Protein AF-0000000075442481 (afdb_homodimer)

Structure (mmCIF, N/CA/C/O backbone):
data_AF-0000000075442481-model_v1
#
loop_
_entity.id
_entity.type
_entity.pdbx_description
1 polymer 'Cupin type-2 domain-containing protein'
#
loop_
_atom_site.group_PDB
_atom_site.id
_atom_site.type_symbol
_atom_site.label_atom_id
_atom_site.label_alt_id
_atom_site.label_comp_id
_atom_site.label_asym_id
_atom_site.label_entity_id
_atom_site.label_seq_id
_atom_site.pdbx_PDB_ins_code
_atom_site.Cartn_x
_atom_site.Cartn_y
_atom_site.Cartn_z
_atom_site.occupancy
_atom_site.B_iso_or_equiv
_atom_site.auth_seq_id
_atom_site.auth_comp_id
_atom_site.auth_asym_id
_atom_site.auth_atom_id
_atom_site.pdbx_PDB_model_num
ATOM 1 N N . MET A 1 1 ? -18.875 5.613 -4.293 1 73.62 1 MET A N 1
ATOM 2 C CA . MET A 1 1 ? -17.688 6.066 -3.553 1 73.62 1 MET A CA 1
ATOM 3 C C . MET A 1 1 ? -16.438 5.355 -4.043 1 73.62 1 MET A C 1
ATOM 5 O O . MET A 1 1 ? -16.516 4.418 -4.84 1 73.62 1 MET A O 1
ATOM 9 N N . GLY A 1 2 ? -15.242 5.828 -3.852 1 83.06 2 GLY A N 1
ATOM 10 C CA . GLY A 1 2 ? -13.945 5.383 -4.332 1 83.06 2 GLY A CA 1
ATOM 11 C C . GLY A 1 2 ? -13.703 3.902 -4.117 1 83.06 2 GLY A C 1
ATOM 12 O O . GLY A 1 2 ? -12.867 3.299 -4.797 1 83.06 2 GLY A O 1
ATOM 13 N N . LEU A 1 3 ? -14.633 3.205 -3.404 1 85.5 3 LEU A N 1
ATOM 14 C CA . LEU A 1 3 ? -14.492 1.78 -3.123 1 85.5 3 LEU A CA 1
ATOM 15 C C . LEU A 1 3 ? -15.008 0.943 -4.289 1 85.5 3 LEU A C 1
ATOM 17 O O . LEU A 1 3 ? -14.594 -0.205 -4.465 1 85.5 3 LEU A O 1
ATOM 21 N N . ASN A 1 4 ? -15.891 1.508 -5.012 1 93.19 4 ASN A N 1
ATOM 22 C CA . ASN A 1 4 ? -16.609 0.728 -6.012 1 93.19 4 ASN A CA 1
ATOM 23 C C . ASN A 1 4 ? -15.914 0.778 -7.367 1 93.19 4 ASN A C 1
ATOM 25 O O . ASN A 1 4 ? -15.562 1.856 -7.852 1 93.19 4 ASN A O 1
ATOM 29 N N . ALA A 1 5 ? -15.82 -0.451 -7.898 1 94 5 ALA A N 1
ATOM 30 C CA . ALA A 1 5 ? -15.305 -0.504 -9.258 1 94 5 ALA A CA 1
ATOM 31 C C . ALA A 1 5 ? -16.156 0.343 -10.203 1 94 5 ALA A C 1
ATOM 33 O O . ALA A 1 5 ? -17.375 0.355 -10.102 1 94 5 ALA A O 1
ATOM 34 N N . GLY A 1 6 ? -15.43 0.979 -11.156 1 92 6 GLY A N 1
ATOM 35 C CA . GLY A 1 6 ? -16.125 1.801 -12.141 1 92 6 GLY A CA 1
ATOM 36 C C . GLY A 1 6 ? -16.297 3.24 -11.688 1 92 6 GLY A C 1
ATOM 37 O O . GLY A 1 6 ? -16.594 4.117 -12.508 1 92 6 GLY A O 1
ATOM 38 N N . SER A 1 7 ? -16.25 3.531 -10.43 1 94.38 7 SER A N 1
ATOM 39 C CA . SER A 1 7 ? -16.375 4.898 -9.93 1 94.38 7 SER A CA 1
ATOM 40 C C . SER A 1 7 ? -15.016 5.574 -9.828 1 94.38 7 SER A C 1
ATOM 42 O O . SER A 1 7 ? -13.992 4.906 -9.648 1 94.38 7 SER A O 1
ATOM 44 N N . PRO A 1 8 ? -15.008 6.867 -10.07 1 95.88 8 PRO A N 1
ATOM 45 C CA . PRO A 1 8 ? -13.758 7.578 -9.773 1 95.88 8 PRO A CA 1
ATOM 46 C C . PRO A 1 8 ? -13.352 7.465 -8.305 1 95.88 8 PRO A C 1
ATOM 48 O O . PRO A 1 8 ? -14.156 7.035 -7.469 1 95.88 8 PRO A O 1
ATOM 51 N N . LEU A 1 9 ? -12.125 7.719 -8.016 1 96.5 9 LEU A N 1
ATOM 52 C CA . LEU A 1 9 ? -11.703 7.777 -6.621 1 96.5 9 LEU A CA 1
ATOM 53 C C . LEU A 1 9 ? -10.922 9.062 -6.344 1 96.5 9 LEU A C 1
ATOM 55 O O . LEU A 1 9 ? -10.477 9.734 -7.273 1 96.5 9 LEU A O 1
ATOM 59 N N . ARG A 1 10 ? -10.875 9.367 -5.086 1 98.38 10 ARG A N 1
ATOM 60 C CA . ARG A 1 10 ? -10.242 10.602 -4.645 1 98.38 10 ARG A CA 1
ATOM 61 C C . ARG A 1 10 ? -8.836 10.344 -4.121 1 98.38 10 ARG A C 1
ATOM 63 O O . ARG A 1 10 ? -8.617 9.422 -3.33 1 98.38 10 ARG A O 1
ATOM 70 N N . ARG A 1 11 ? -7.871 11.117 -4.629 1 98.56 11 ARG A N 1
ATOM 71 C CA . ARG A 1 11 ? -6.496 11.148 -4.137 1 98.56 11 ARG A CA 1
ATOM 72 C C . ARG A 1 11 ? -6.191 12.461 -3.432 1 98.56 11 ARG A C 1
ATOM 74 O O . ARG A 1 11 ? -6.484 13.539 -3.957 1 98.56 11 ARG A O 1
ATOM 81 N N . VAL A 1 12 ? -5.648 12.352 -2.244 1 98.75 12 VAL A N 1
ATOM 82 C CA . VAL A 1 12 ? -5.168 13.516 -1.504 1 98.75 12 VAL A CA 1
ATOM 83 C C . VAL A 1 12 ? -3.662 13.391 -1.272 1 98.75 12 VAL A C 1
ATOM 85 O O . VAL A 1 12 ? -3.193 12.398 -0.71 1 98.75 12 VAL A O 1
ATOM 88 N N . VAL A 1 13 ? -2.926 14.406 -1.716 1 98.75 13 VAL A N 1
ATOM 89 C CA . VAL A 1 13 ? -1.473 14.375 -1.592 1 98.75 13 VAL A CA 1
ATOM 90 C C . VAL A 1 13 ? -1.006 15.531 -0.708 1 98.75 13 VAL A C 1
ATOM 92 O O . VAL A 1 13 ? -1.441 16.672 -0.885 1 98.75 13 VAL A O 1
ATOM 95 N N . THR A 1 14 ? -0.158 15.219 0.242 1 98.69 14 THR A N 1
ATOM 96 C CA . THR A 1 14 ? 0.455 16.25 1.061 1 98.69 14 THR A CA 1
ATOM 97 C C . THR A 1 14 ? 1.901 16.5 0.637 1 98.69 14 THR A C 1
ATOM 99 O O . THR A 1 14 ? 2.514 15.641 -0.011 1 98.69 14 THR A O 1
ATOM 102 N N . HIS A 1 15 ? 2.344 17.641 0.942 1 97.88 15 HIS A N 1
ATOM 103 C CA . HIS A 1 15 ? 3.719 18 0.624 1 97.88 15 HIS A CA 1
ATOM 104 C C . HIS A 1 15 ? 4.227 19.109 1.544 1 97.88 15 HIS A C 1
ATOM 106 O O . HIS A 1 15 ? 3.588 19.422 2.551 1 97.88 15 HIS A O 1
ATOM 112 N N . HIS A 1 16 ? 5.438 19.547 1.249 1 96.69 16 HIS A N 1
ATOM 113 C CA . HIS A 1 16 ? 6.027 20.625 2.023 1 96.69 16 HIS A CA 1
ATOM 114 C C . HIS A 1 16 ? 6.016 21.938 1.237 1 96.69 16 HIS A C 1
ATOM 116 O O . HIS A 1 16 ? 6.562 22 0.134 1 96.69 16 HIS A O 1
ATOM 122 N N . LYS A 1 17 ? 5.312 22.844 1.769 1 92.88 17 LYS A N 1
ATOM 123 C CA . LYS A 1 17 ? 5.363 24.219 1.299 1 92.88 17 LYS A CA 1
ATOM 124 C C . LYS A 1 17 ? 6.18 25.094 2.246 1 92.88 17 LYS A C 1
ATOM 126 O O . LYS A 1 17 ? 5.652 25.594 3.24 1 92.88 17 LYS A O 1
ATOM 131 N N . GLY A 1 18 ? 7.477 25.328 1.838 1 87.94 18 GLY A N 1
ATOM 132 C CA . GLY A 1 18 ? 8.391 25.891 2.824 1 87.94 18 GLY A CA 1
ATOM 133 C C . GLY A 1 18 ? 8.57 25 4.039 1 87.94 18 GLY A C 1
ATOM 134 O O . GLY A 1 18 ? 8.883 23.812 3.904 1 87.94 18 GLY A O 1
ATOM 135 N N . GLN A 1 19 ? 8.281 25.594 5.219 1 85.56 19 GLN A N 1
ATOM 136 C CA . GLN A 1 19 ? 8.484 24.812 6.438 1 85.56 19 GLN A CA 1
ATOM 137 C C . GLN A 1 19 ? 7.191 24.125 6.871 1 85.56 19 GLN A C 1
ATOM 139 O O . GLN A 1 19 ? 7.176 23.375 7.852 1 85.56 19 GLN A O 1
ATOM 144 N N . ASN A 1 20 ? 6.188 24.344 6.02 1 90.38 20 ASN A N 1
ATOM 145 C CA . ASN A 1 20 ? 4.898 23.844 6.477 1 90.38 20 ASN A CA 1
ATOM 146 C C . ASN A 1 20 ? 4.434 22.641 5.641 1 90.38 20 ASN A C 1
ATOM 148 O O . ASN A 1 20 ? 4.695 22.594 4.438 1 90.38 20 ASN A O 1
ATOM 152 N N . SER A 1 21 ? 3.768 21.719 6.316 1 94.94 21 SER A N 1
ATOM 153 C CA . SER A 1 21 ? 3.027 20.672 5.621 1 94.94 21 SER A CA 1
ATOM 154 C C . SER A 1 21 ? 1.712 21.203 5.062 1 94.94 21 SER A C 1
ATOM 156 O O . SER A 1 21 ? 0.973 21.906 5.758 1 94.94 21 SER A O 1
ATOM 158 N N . ALA A 1 22 ? 1.476 20.859 3.807 1 96.69 22 ALA A N 1
ATOM 159 C CA . ALA A 1 22 ? 0.295 21.375 3.113 1 96.69 22 ALA A CA 1
ATOM 160 C C . ALA A 1 22 ? -0.227 20.359 2.1 1 96.69 22 ALA A C 1
ATOM 162 O O . ALA A 1 22 ? 0.395 19.312 1.879 1 96.69 22 ALA A O 1
ATOM 163 N N . ILE A 1 23 ? -1.436 20.719 1.542 1 97.88 23 ILE A N 1
ATOM 164 C CA . ILE A 1 23 ? -2.006 19.906 0.483 1 97.88 23 ILE A CA 1
ATOM 165 C C . ILE A 1 23 ? -1.342 20.234 -0.849 1 97.88 23 ILE A C 1
ATOM 167 O O . ILE A 1 23 ? -1.266 21.406 -1.233 1 97.88 23 ILE A O 1
ATOM 171 N N . LEU A 1 24 ? -0.792 19.234 -1.478 1 96.5 24 LEU A N 1
ATOM 172 C CA . LEU A 1 24 ? -0.302 19.406 -2.842 1 96.5 24 LEU A CA 1
ATOM 173 C C . LEU A 1 24 ? -1.445 19.297 -3.846 1 96.5 24 LEU A C 1
ATOM 175 O O . LEU A 1 24 ? -1.541 20.109 -4.77 1 96.5 24 LEU A O 1
ATOM 179 N N . SER A 1 25 ? -2.25 18.328 -3.691 1 97.69 25 SER A N 1
ATOM 180 C CA . SER A 1 25 ? -3.383 18.109 -4.586 1 97.69 25 SER A CA 1
ATOM 181 C C . SER A 1 25 ? -4.496 17.328 -3.889 1 97.69 25 SER A C 1
ATOM 183 O O . SER A 1 25 ? -4.238 16.578 -2.947 1 97.69 25 SER A O 1
ATOM 185 N N . ASP A 1 26 ? -5.668 17.594 -4.176 1 98.19 26 ASP A N 1
ATOM 186 C CA . ASP A 1 26 ? -6.926 16.938 -3.809 1 98.19 26 ASP A CA 1
ATOM 187 C C . ASP A 1 26 ? -7.848 16.812 -5.016 1 98.19 26 ASP A C 1
ATOM 189 O O . ASP A 1 26 ? -8.539 17.766 -5.387 1 98.19 26 ASP A O 1
ATOM 193 N N . GLU A 1 27 ? -7.848 15.57 -5.605 1 97.5 27 GLU A N 1
ATOM 194 C CA . GLU A 1 27 ? -8.523 15.484 -6.895 1 97.5 27 GLU A CA 1
ATOM 195 C C . GLU A 1 27 ? -9.164 14.109 -7.09 1 97.5 27 GLU A C 1
ATOM 197 O O . GLU A 1 27 ? -8.781 13.148 -6.426 1 97.5 27 GLU A O 1
ATOM 202 N N . GLU A 1 28 ? -10.086 14.164 -8 1 97.25 28 GLU A N 1
ATOM 203 C CA . GLU A 1 28 ? -10.719 12.922 -8.43 1 97.25 28 GLU A CA 1
ATOM 204 C C . GLU A 1 28 ? -9.984 12.305 -9.617 1 97.25 28 GLU A C 1
ATOM 206 O O . GLU A 1 28 ? -9.641 13.016 -10.57 1 97.25 28 GLU A O 1
ATOM 211 N N . LEU A 1 29 ? -9.711 11.016 -9.492 1 96.12 29 LEU A N 1
ATOM 212 C CA . LEU A 1 29 ? -9.078 10.281 -10.586 1 96.12 29 LEU A CA 1
ATOM 213 C C . LEU A 1 29 ? -10.047 9.273 -11.188 1 96.12 29 LEU A C 1
ATOM 215 O O . LEU A 1 29 ? -10.82 8.633 -10.469 1 96.12 29 LEU A O 1
ATOM 219 N N . LYS A 1 30 ? -9.961 9.18 -12.5 1 93.62 30 LYS A N 1
ATOM 220 C CA . LYS A 1 30 ? -10.742 8.18 -13.227 1 93.62 30 LYS A CA 1
ATOM 221 C C . LYS A 1 30 ? -9.844 7.066 -13.758 1 93.62 30 LYS A C 1
ATOM 223 O O . LYS A 1 30 ? -8.727 7.324 -14.203 1 93.62 30 LYS A O 1
ATOM 228 N N . LEU A 1 31 ? -10.414 5.898 -13.625 1 92.25 31 LEU A N 1
ATOM 229 C CA . LEU A 1 31 ? -9.672 4.785 -14.219 1 92.25 31 LEU A CA 1
ATOM 230 C C . LEU A 1 31 ? -9.836 4.773 -15.734 1 92.25 31 LEU A C 1
ATOM 232 O O . LEU A 1 31 ? -10.906 5.09 -16.25 1 92.25 31 LEU A O 1
ATOM 236 N N . THR A 1 32 ? -8.742 4.422 -16.328 1 87.44 32 THR A N 1
ATOM 237 C CA . THR A 1 32 ? -8.766 4.328 -17.781 1 87.44 32 THR A CA 1
ATOM 238 C C . THR A 1 32 ? -8.484 2.898 -18.234 1 87.44 32 THR A C 1
ATOM 240 O O . THR A 1 32 ? -7.824 2.137 -17.531 1 87.44 32 THR A O 1
ATOM 243 N N . SER A 1 33 ? -9.031 2.639 -19.344 1 79.88 33 SER A N 1
ATOM 244 C CA . SER A 1 33 ? -8.883 1.292 -19.891 1 79.88 33 SER A CA 1
ATOM 245 C C . SER A 1 33 ? -7.449 1.03 -20.328 1 79.88 33 SER A C 1
ATOM 247 O O . SER A 1 33 ? -6.797 1.911 -20.891 1 79.88 33 SER A O 1
ATOM 249 N N . GLY A 1 34 ? -6.914 -0.11 -19.781 1 65.94 34 GLY A N 1
ATOM 250 C CA . GLY A 1 34 ? -5.621 -0.574 -20.25 1 65.94 34 GLY A CA 1
ATOM 251 C C . GLY A 1 34 ? -5.316 -2.006 -19.859 1 65.94 34 GLY A C 1
ATOM 252 O O . GLY A 1 34 ? -5.531 -2.396 -18.703 1 65.94 34 GLY A O 1
ATOM 253 N N . PHE A 1 35 ? -4.812 -2.75 -20.781 1 64.12 35 PHE A N 1
ATOM 254 C CA . PHE A 1 35 ? -4.328 -4.113 -20.625 1 64.12 35 PHE A CA 1
ATOM 255 C C . PHE A 1 35 ? -5.426 -5.016 -20.062 1 64.12 35 PHE A C 1
ATOM 257 O O . PHE A 1 35 ? -5.219 -5.715 -19.078 1 64.12 35 PHE A O 1
ATOM 264 N N . GLY A 1 36 ? -6.648 -4.914 -20.562 1 69.56 36 GLY A N 1
ATOM 265 C CA . GLY A 1 36 ? -7.742 -5.793 -20.188 1 69.56 36 GLY A CA 1
ATOM 266 C C . GLY A 1 36 ? -8.391 -5.41 -18.859 1 69.56 36 GLY A C 1
ATOM 267 O O . GLY A 1 36 ? -9.273 -6.113 -18.375 1 69.56 36 GLY A O 1
ATOM 268 N N . SER A 1 37 ? -7.922 -4.41 -18.328 1 81.38 37 SER A N 1
ATOM 269 C CA . SER A 1 37 ? -8.477 -3.869 -17.094 1 81.38 37 SER A CA 1
ATOM 270 C C . SER A 1 37 ? -8.445 -2.344 -17.094 1 81.38 37 SER A C 1
ATOM 272 O O . SER A 1 37 ? -7.852 -1.73 -17.984 1 81.38 37 SER A O 1
ATOM 274 N N . ASN A 1 38 ? -9.258 -1.809 -16.312 1 91.94 38 ASN A N 1
ATOM 275 C CA . ASN A 1 38 ? -9.148 -0.377 -16.062 1 91.94 38 ASN A CA 1
ATOM 276 C C . ASN A 1 38 ? -8.227 -0.087 -14.875 1 91.94 38 ASN A C 1
ATOM 278 O O . ASN A 1 38 ? -8.242 -0.811 -13.875 1 91.94 38 ASN A O 1
ATOM 282 N N . ALA A 1 39 ? -7.414 0.878 -15.102 1 93.56 39 ALA A N 1
ATOM 283 C CA . ALA A 1 39 ? -6.492 1.169 -14.008 1 93.56 39 ALA A CA 1
ATOM 284 C C . ALA A 1 39 ? -6.168 2.658 -13.945 1 93.56 39 ALA A C 1
ATOM 286 O O . ALA A 1 39 ? -6.43 3.398 -14.898 1 93.56 39 ALA A O 1
ATOM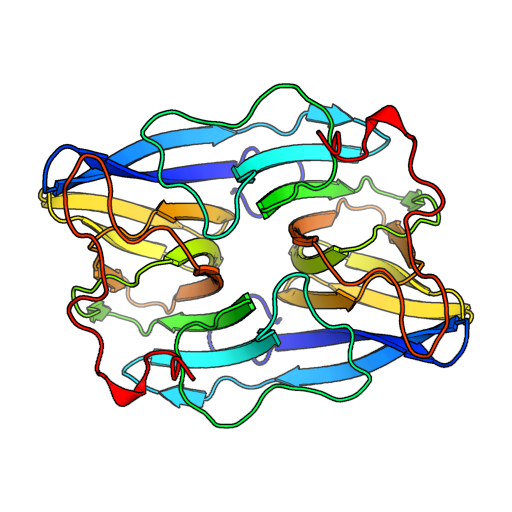 287 N N . VAL A 1 40 ? -5.715 3.076 -12.867 1 94.25 40 VAL A N 1
ATOM 288 C CA . VAL A 1 40 ? -5.176 4.422 -12.695 1 94.25 40 VAL A CA 1
ATOM 289 C C . VAL A 1 40 ? -4.008 4.383 -11.711 1 94.25 40 VAL A C 1
ATOM 291 O O . VAL A 1 40 ? -4.062 3.676 -10.695 1 94.25 40 VAL A O 1
ATOM 294 N N . THR A 1 41 ? -2.951 5.105 -12.062 1 95.44 41 THR A N 1
ATOM 295 C CA . THR A 1 41 ? -1.828 5.266 -11.148 1 95.44 41 THR A CA 1
ATOM 296 C C . THR A 1 41 ? -2.107 6.371 -10.133 1 95.44 41 THR A C 1
ATOM 298 O O . THR A 1 41 ? -2.424 7.5 -10.516 1 95.44 41 THR A O 1
ATOM 301 N N . ILE A 1 42 ? -2 6.066 -8.891 1 97.19 42 ILE A N 1
ATOM 302 C CA . ILE A 1 42 ? -2.264 7.016 -7.812 1 97.19 42 ILE A CA 1
ATOM 303 C C . ILE A 1 42 ? -1.007 7.832 -7.527 1 97.19 42 ILE A C 1
ATOM 305 O O . ILE A 1 42 ? -1.082 9.039 -7.301 1 97.19 42 ILE A O 1
ATOM 309 N N . TRP A 1 43 ? 0.131 7.152 -7.477 1 98.12 43 TRP A N 1
ATOM 310 C CA . TRP A 1 43 ? 1.408 7.801 -7.203 1 98.12 43 TRP A CA 1
ATOM 311 C C . TRP A 1 43 ? 2.57 6.949 -7.707 1 98.12 43 TRP A C 1
ATOM 313 O O . TRP A 1 43 ? 2.465 5.723 -7.777 1 98.12 43 TRP A O 1
ATOM 323 N N . ARG A 1 44 ? 3.586 7.602 -8.039 1 96.88 44 ARG A N 1
ATOM 324 C CA . ARG A 1 44 ? 4.812 6.969 -8.516 1 96.88 44 ARG A CA 1
ATOM 325 C C . ARG A 1 44 ? 6.039 7.59 -7.855 1 96.88 44 ARG A C 1
ATOM 327 O O . ARG A 1 44 ? 6.168 8.812 -7.801 1 96.88 44 ARG A O 1
ATOM 334 N N . ASN A 1 45 ? 6.855 6.781 -7.273 1 96.81 45 ASN A N 1
ATOM 335 C CA . ASN A 1 45 ? 8.164 7.164 -6.75 1 96.81 45 ASN A CA 1
ATOM 336 C C . ASN A 1 45 ? 9.281 6.352 -7.391 1 96.81 45 ASN A C 1
ATOM 338 O O . ASN A 1 45 ? 9.234 5.121 -7.406 1 96.81 45 ASN A O 1
ATOM 342 N N . ASP A 1 46 ? 10.359 7.027 -7.852 1 95.31 46 ASP A N 1
ATOM 343 C CA . ASP A 1 46 ? 11.398 6.324 -8.594 1 95.31 46 ASP A CA 1
ATOM 344 C C . ASP A 1 46 ? 12.672 6.184 -7.766 1 95.31 46 ASP A C 1
ATOM 346 O O . ASP A 1 46 ? 13.688 5.691 -8.258 1 95.31 46 ASP A O 1
ATOM 350 N N . LYS A 1 47 ? 12.594 6.559 -6.551 1 96.12 47 LYS A N 1
ATOM 351 C CA . LYS A 1 47 ? 13.82 6.598 -5.762 1 96.12 47 LYS A CA 1
ATOM 352 C C . LYS A 1 47 ? 13.656 5.84 -4.449 1 96.12 47 LYS A C 1
ATOM 354 O O . LYS A 1 47 ? 12.531 5.598 -4 1 96.12 47 LYS A O 1
ATOM 359 N N . TYR A 1 48 ? 14.805 5.488 -3.916 1 96.38 48 TYR A N 1
ATOM 360 C CA . TYR A 1 48 ? 14.938 5 -2.547 1 96.38 48 TYR A CA 1
ATOM 361 C C . TYR A 1 48 ? 16.062 5.715 -1.821 1 96.38 48 TYR A C 1
ATOM 363 O O . TYR A 1 48 ? 17.203 5.727 -2.295 1 96.38 48 TYR A O 1
ATOM 371 N N . PRO A 1 49 ? 15.992 6.25 -0.667 1 96.81 49 PRO A N 1
ATOM 372 C CA . PRO A 1 49 ? 14.68 6.504 -0.074 1 96.81 49 PRO A CA 1
ATOM 373 C C . PRO A 1 49 ? 13.789 7.367 -0.964 1 96.81 49 PRO A C 1
ATOM 375 O O . PRO A 1 49 ? 14.281 8.023 -1.884 1 96.81 49 PRO A O 1
ATOM 378 N N . ALA A 1 50 ? 12.477 7.316 -0.682 1 98.12 50 ALA A N 1
ATOM 379 C CA . ALA A 1 50 ? 11.516 8.016 -1.523 1 98.12 50 ALA A CA 1
ATOM 380 C C . ALA A 1 50 ? 11.812 9.516 -1.573 1 98.12 50 ALA A C 1
ATOM 382 O O . ALA A 1 50 ? 12.117 10.125 -0.546 1 98.12 50 ALA A O 1
ATOM 383 N N . GLU A 1 51 ? 11.711 10.031 -2.771 1 97.19 51 GLU A N 1
ATOM 384 C CA . GLU A 1 51 ? 11.828 11.477 -2.922 1 97.19 51 GLU A CA 1
ATOM 385 C C . GLU A 1 51 ? 10.547 12.188 -2.477 1 97.19 51 GLU A C 1
ATOM 387 O O . GLU A 1 51 ? 9.453 11.641 -2.615 1 97.19 51 GLU A O 1
ATOM 392 N N . LEU A 1 52 ? 10.742 13.344 -1.941 1 97.31 52 LEU A N 1
ATOM 393 C CA . LEU A 1 52 ? 9.641 14.227 -1.573 1 97.31 52 LEU A CA 1
ATOM 394 C C . LEU A 1 52 ? 9.5 15.367 -2.572 1 97.31 52 LEU A C 1
ATOM 396 O O . LEU A 1 52 ? 10.406 16.188 -2.711 1 97.31 52 LEU A O 1
ATOM 400 N N . VAL A 1 53 ? 8.352 15.391 -3.277 1 97 53 VAL A N 1
ATOM 401 C CA . VAL A 1 53 ? 8.266 16.266 -4.438 1 97 53 VAL A CA 1
ATOM 402 C C . VAL A 1 53 ? 7.125 17.266 -4.238 1 97 53 VAL A C 1
ATOM 404 O O . VAL A 1 53 ? 6.234 17.047 -3.416 1 97 53 VAL A O 1
ATOM 407 N N . ASP A 1 54 ? 7.164 18.328 -4.957 1 96.5 54 ASP A N 1
ATOM 408 C CA . ASP A 1 54 ? 6.141 19.359 -4.871 1 96.5 54 ASP A CA 1
ATOM 409 C C . ASP A 1 54 ? 5.312 19.422 -6.156 1 96.5 54 ASP A C 1
ATOM 411 O O . ASP A 1 54 ? 4.57 20.391 -6.379 1 96.5 54 ASP A O 1
ATOM 415 N N . LYS A 1 55 ? 5.523 18.5 -6.988 1 96.38 55 LYS A N 1
ATOM 416 C CA . LYS A 1 55 ? 4.727 18.297 -8.195 1 96.38 55 LYS A CA 1
ATOM 417 C C . LYS A 1 55 ? 4.398 16.812 -8.383 1 96.38 55 LYS A C 1
ATOM 419 O O . LYS A 1 55 ? 5.191 15.945 -8.023 1 96.38 55 LYS A O 1
ATOM 424 N N . ASP A 1 56 ? 3.24 16.609 -9.008 1 96.81 56 ASP A N 1
ATOM 425 C CA . ASP A 1 56 ? 2.805 15.227 -9.25 1 96.81 56 ASP A CA 1
ATOM 426 C C . ASP A 1 56 ? 3.764 14.508 -10.195 1 96.81 56 ASP A C 1
ATOM 428 O O . ASP A 1 56 ? 3.893 14.883 -11.359 1 96.81 56 ASP A O 1
ATOM 432 N N . PRO A 1 57 ? 4.41 13.445 -9.695 1 95.88 57 PRO A N 1
ATOM 433 C CA . PRO A 1 57 ? 5.387 12.758 -10.539 1 95.88 57 PRO A CA 1
ATOM 434 C C . PRO A 1 57 ? 4.742 11.734 -11.477 1 95.88 57 PRO A C 1
ATOM 436 O O . PRO A 1 57 ? 5.434 11.109 -12.281 1 95.88 57 PRO A O 1
ATOM 439 N N . VAL A 1 58 ? 3.471 11.547 -11.359 1 94.31 58 VAL A N 1
ATOM 440 C CA . VAL A 1 58 ? 2.807 10.516 -12.156 1 94.31 58 VAL A CA 1
ATOM 441 C C . VAL A 1 58 ? 2.758 10.945 -13.617 1 94.31 58 VAL A C 1
ATOM 443 O O . VAL A 1 58 ? 2.275 12.031 -13.938 1 94.31 58 VAL A O 1
ATOM 446 N N . GLY A 1 59 ? 3.318 10.117 -14.43 1 86.94 59 GLY A N 1
ATOM 447 C CA . GLY A 1 59 ? 3.324 10.367 -15.859 1 86.94 59 GLY A CA 1
ATOM 448 C C . GLY A 1 59 ? 2.492 9.367 -16.641 1 86.94 59 GLY A C 1
ATOM 449 O O . GLY A 1 59 ? 1.604 8.719 -16.094 1 86.94 59 GLY A O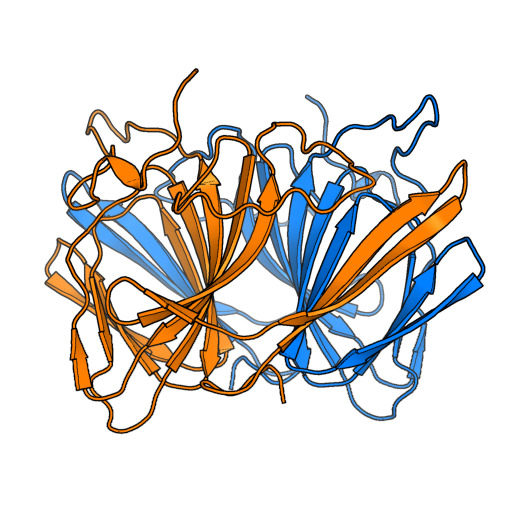 1
ATOM 450 N N . THR A 1 60 ? 2.719 9.398 -17.906 1 80.75 60 THR A N 1
ATOM 451 C CA . THR A 1 60 ? 1.916 8.57 -18.812 1 80.75 60 THR A CA 1
ATOM 452 C C . THR A 1 60 ? 2.635 7.262 -19.125 1 80.75 60 THR A C 1
ATOM 454 O O . THR A 1 60 ? 2.074 6.383 -19.781 1 80.75 60 THR A O 1
ATOM 457 N N . ASP A 1 61 ? 3.859 7.207 -18.5 1 80.38 61 ASP A N 1
ATOM 458 C CA . ASP A 1 61 ? 4.609 5.973 -18.734 1 80.38 61 ASP A CA 1
ATOM 459 C C . ASP A 1 61 ? 3.867 4.766 -18.156 1 80.38 61 ASP A C 1
ATOM 461 O O . ASP A 1 61 ? 3.484 4.762 -16.984 1 80.38 61 ASP A O 1
ATOM 465 N N . PRO A 1 62 ? 3.777 3.801 -18.969 1 77.62 62 PRO A N 1
ATOM 466 C CA . PRO A 1 62 ? 2.932 2.666 -18.594 1 77.62 62 PRO A CA 1
ATOM 467 C C . PRO A 1 62 ? 3.65 1.666 -17.688 1 77.62 62 PRO A C 1
ATOM 469 O O . PRO A 1 62 ? 3.242 0.505 -17.594 1 77.62 62 PRO A O 1
ATOM 472 N N . VAL A 1 63 ? 4.648 2.035 -17.016 1 80.75 63 VAL A N 1
ATOM 473 C CA . VAL A 1 63 ? 5.418 1.078 -16.219 1 80.75 63 VAL A CA 1
ATOM 474 C C . VAL A 1 63 ? 4.559 0.517 -15.094 1 80.75 63 VAL A C 1
ATOM 476 O O . VAL A 1 63 ? 3.711 1.224 -14.539 1 80.75 63 VAL A O 1
ATOM 479 N N . ILE A 1 64 ? 4.941 -0.774 -14.75 1 82.94 64 ILE A N 1
ATOM 480 C CA . ILE A 1 64 ? 4.098 -1.46 -13.773 1 82.94 64 ILE A CA 1
ATOM 481 C C . ILE A 1 64 ? 4.797 -1.496 -12.414 1 82.94 64 ILE A C 1
ATOM 483 O O . ILE A 1 64 ? 4.199 -1.895 -11.414 1 82.94 64 ILE A O 1
ATOM 487 N N . TYR A 1 65 ? 6.094 -1.172 -12.438 1 85.12 65 TYR A N 1
ATOM 488 C CA . TYR A 1 65 ? 6.789 -0.905 -11.188 1 85.12 65 TYR A CA 1
ATOM 489 C C . TYR A 1 65 ? 8.031 -0.058 -11.422 1 85.12 65 TYR A C 1
ATOM 491 O O . TYR A 1 65 ? 8.414 0.192 -12.57 1 85.12 65 TYR A O 1
ATOM 499 N N . THR A 1 66 ? 8.547 0.486 -10.305 1 91.81 66 THR A N 1
ATOM 500 C CA . THR A 1 66 ? 9.641 1.442 -10.344 1 91.81 66 THR A CA 1
ATOM 501 C C . THR A 1 66 ? 10.727 1.062 -9.336 1 91.81 66 THR A C 1
ATOM 503 O O . THR A 1 66 ? 10.531 0.157 -8.523 1 91.81 66 THR A O 1
ATOM 506 N N . PRO A 1 67 ? 11.883 1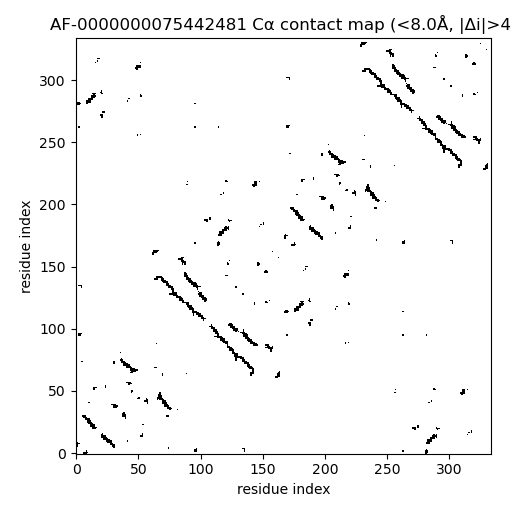.723 -9.406 1 93.5 67 PRO A N 1
ATOM 507 C CA . PRO A 1 67 ? 12.914 1.491 -8.398 1 93.5 67 PRO A CA 1
ATOM 508 C C . PRO A 1 67 ? 12.5 1.961 -7.004 1 93.5 67 PRO A C 1
ATOM 510 O O . PRO A 1 67 ? 13.164 1.65 -6.016 1 93.5 67 PRO A O 1
ATOM 513 N N . GLY A 1 68 ? 11.445 2.74 -6.91 1 96.31 68 GLY A N 1
ATOM 514 C CA . GLY A 1 68 ? 10.891 3.152 -5.633 1 96.31 68 GLY A CA 1
ATOM 515 C C . GLY A 1 68 ? 9.617 2.422 -5.27 1 96.31 68 GLY A C 1
ATOM 516 O O . GLY A 1 68 ? 9.656 1.335 -4.691 1 96.31 68 GLY A O 1
ATOM 517 N N . SER A 1 69 ? 8.484 3.027 -5.629 1 97.62 69 SER A N 1
ATOM 518 C CA . SER A 1 69 ? 7.176 2.412 -5.402 1 97.62 69 SER A CA 1
ATOM 519 C C . SER A 1 69 ? 6.152 2.896 -6.422 1 97.62 69 SER A C 1
ATOM 521 O O . SER A 1 69 ? 6.289 3.99 -6.977 1 97.62 69 SER A O 1
ATOM 523 N N . LEU A 1 70 ? 5.297 2.07 -6.723 1 96.88 70 LEU A N 1
ATOM 524 C CA . LEU A 1 70 ? 4.137 2.4 -7.547 1 96.88 70 LEU A CA 1
ATOM 525 C C . LEU A 1 70 ? 2.846 1.937 -6.883 1 96.88 70 LEU A C 1
ATOM 527 O O . LEU A 1 70 ? 2.75 0.792 -6.438 1 96.88 70 LEU A O 1
ATOM 531 N N . ILE A 1 71 ? 1.865 2.863 -6.723 1 97.94 71 ILE A N 1
ATOM 532 C CA . ILE A 1 71 ? 0.542 2.488 -6.234 1 97.94 71 ILE A CA 1
ATOM 533 C C . ILE A 1 71 ? -0.499 2.744 -7.324 1 97.94 71 ILE A C 1
ATOM 535 O O . ILE A 1 71 ? -0.558 3.838 -7.891 1 97.94 71 ILE A O 1
ATOM 539 N N . ARG A 1 72 ? -1.301 1.711 -7.617 1 96.25 72 ARG A N 1
ATOM 540 C CA . ARG A 1 72 ? -2.348 1.805 -8.625 1 96.25 72 ARG A CA 1
ATOM 541 C C . ARG A 1 72 ? -3.635 1.141 -8.148 1 96.25 72 ARG A C 1
ATOM 543 O O . ARG A 1 72 ? -3.598 0.246 -7.301 1 96.25 72 ARG A O 1
ATOM 550 N N . VAL A 1 73 ? -4.719 1.648 -8.711 1 96.75 73 VAL A N 1
ATOM 551 C CA . VAL A 1 73 ? -6.012 0.991 -8.547 1 96.75 73 VAL A CA 1
ATOM 552 C C . VAL A 1 73 ? -6.41 0.294 -9.844 1 96.75 73 VAL A C 1
ATOM 554 O O . VAL A 1 73 ? -6.32 0.882 -10.922 1 96.75 73 VAL A O 1
ATOM 557 N N . VAL A 1 74 ? -6.805 -0.947 -9.742 1 96.19 74 VAL A N 1
ATOM 558 C CA . VAL A 1 74 ? -7.156 -1.753 -10.906 1 96.19 74 VAL A CA 1
ATOM 559 C C . VAL A 1 74 ? -8.57 -2.305 -10.742 1 96.19 74 VAL A C 1
ATOM 561 O O . VAL A 1 74 ? -8.898 -2.887 -9.711 1 96.19 74 VAL A O 1
ATOM 564 N N . ASP A 1 75 ? -9.383 -2.1 -11.727 1 97 75 ASP A N 1
ATOM 565 C CA . ASP A 1 75 ? -10.695 -2.73 -11.82 1 97 75 ASP A CA 1
ATOM 566 C C . ASP A 1 75 ? -10.664 -3.928 -12.766 1 97 75 ASP A C 1
ATOM 568 O O . ASP A 1 75 ? -10.359 -3.783 -13.953 1 97 75 ASP A O 1
ATOM 572 N N . PHE A 1 76 ? -11 -5.031 -12.234 1 96.62 76 PHE A N 1
ATOM 573 C CA . PHE A 1 76 ? -11.109 -6.246 -13.031 1 96.62 76 PHE A CA 1
ATOM 574 C C . PHE A 1 76 ? -12.539 -6.438 -13.531 1 96.62 76 PHE A C 1
ATOM 576 O O . PHE A 1 76 ? -13.477 -6.5 -12.727 1 96.62 76 PHE A O 1
ATOM 583 N N . PRO A 1 77 ? -12.727 -6.598 -14.836 1 96.06 77 PRO A N 1
ATOM 584 C CA . PRO A 1 77 ? -14.094 -6.793 -15.344 1 96.06 77 PRO A CA 1
ATOM 585 C C . PRO A 1 77 ? -14.664 -8.156 -14.969 1 96.06 77 PRO A C 1
ATOM 587 O O . PRO A 1 77 ? -13.914 -9.078 -14.648 1 96.06 77 PRO A O 1
ATOM 590 N N . PRO A 1 78 ? -16.031 -8.227 -15.039 1 96.94 78 PRO A N 1
ATOM 591 C CA . PRO A 1 78 ? -16.656 -9.531 -14.805 1 96.94 78 PRO A CA 1
ATOM 592 C C . PRO A 1 78 ? -16.234 -10.578 -15.836 1 96.94 78 PRO A C 1
ATOM 594 O O . PRO A 1 78 ? -16 -10.25 -17 1 96.94 78 PRO A O 1
ATOM 597 N N . ASN A 1 79 ? -16.141 -11.789 -15.336 1 96.94 79 ASN A N 1
ATOM 598 C CA . ASN A 1 79 ? -15.875 -12.93 -16.203 1 96.94 79 ASN A CA 1
ATOM 599 C C . ASN A 1 79 ? -14.617 -12.727 -17.047 1 96.94 79 ASN A C 1
ATOM 601 O O . ASN A 1 79 ? -14.641 -12.883 -18.266 1 96.94 79 ASN A O 1
ATOM 605 N N . SER A 1 80 ? -13.555 -12.438 -16.375 1 95.44 80 SER A N 1
ATOM 606 C CA . SER A 1 80 ? -12.297 -12.172 -17.047 1 95.44 80 SER A CA 1
ATOM 607 C C . SER A 1 80 ? -11.164 -13 -16.453 1 95.44 80 SER A C 1
ATOM 609 O O . SER A 1 80 ? -11.227 -13.406 -15.289 1 95.44 80 SER A O 1
ATOM 611 N N . SER A 1 81 ? -10.172 -13.297 -17.25 1 93.94 81 SER A N 1
ATOM 612 C CA . SER A 1 81 ? -8.961 -13.992 -16.828 1 93.94 81 SER A CA 1
ATOM 613 C C . SER A 1 81 ? -7.715 -13.18 -17.172 1 93.94 81 SER A C 1
ATOM 615 O O . SER A 1 81 ? -7.582 -12.664 -18.281 1 93.94 81 SER A O 1
ATOM 617 N N . GLY A 1 82 ? -6.898 -13.023 -16.094 1 91.44 82 GLY A N 1
ATOM 618 C CA . GLY A 1 82 ? -5.637 -12.352 -16.359 1 91.44 82 GLY A CA 1
ATOM 619 C C . GLY A 1 82 ? -4.582 -13.266 -16.953 1 91.44 82 GLY A C 1
ATOM 620 O O . GLY A 1 82 ? -4.828 -14.453 -17.156 1 91.44 82 GLY A O 1
ATOM 621 N N . HIS A 1 83 ? -3.475 -12.641 -17.266 1 90.62 83 HIS A N 1
ATOM 622 C CA . HIS A 1 83 ? -2.332 -13.398 -17.766 1 90.62 83 HIS A CA 1
ATOM 623 C C . HIS A 1 83 ? -1.423 -13.836 -16.625 1 90.62 83 HIS A C 1
ATOM 625 O O . HIS A 1 83 ? -1.312 -13.133 -15.609 1 90.62 83 HIS A O 1
ATOM 631 N N . ASN A 1 84 ? -0.908 -15.062 -16.828 1 94.44 84 ASN A N 1
ATOM 632 C CA . ASN A 1 84 ? 0.109 -15.516 -15.883 1 94.44 84 ASN A CA 1
ATOM 633 C C . ASN A 1 84 ? 1.393 -14.695 -16 1 94.44 84 ASN A C 1
ATOM 635 O O . ASN A 1 84 ? 1.962 -14.594 -17.094 1 94.44 84 ASN A O 1
ATOM 639 N N . HIS A 1 85 ? 1.806 -14.062 -14.844 1 95.5 85 HIS A N 1
ATOM 640 C CA . HIS A 1 85 ? 2.982 -13.203 -14.914 1 95.5 85 HIS A CA 1
ATOM 641 C C . HIS A 1 85 ? 3.666 -13.094 -13.555 1 95.5 85 HIS A C 1
ATOM 643 O O . HIS A 1 85 ? 3.129 -13.555 -12.547 1 95.5 85 HIS A O 1
ATOM 649 N N . ARG A 1 86 ? 4.852 -12.625 -13.586 1 95.5 86 ARG A N 1
ATOM 650 C CA . ARG A 1 86 ? 5.656 -12.32 -12.406 1 95.5 86 ARG A CA 1
ATOM 651 C C . ARG A 1 86 ? 6.434 -11.023 -12.602 1 95.5 86 ARG A C 1
ATOM 653 O O . ARG A 1 86 ? 6.996 -10.781 -13.672 1 95.5 86 ARG A O 1
ATOM 660 N N . THR A 1 87 ? 6.289 -10.18 -11.641 1 94.19 87 THR A N 1
ATOM 661 C CA . THR A 1 87 ? 7.195 -9.047 -11.516 1 94.19 87 THR A CA 1
ATOM 662 C C . THR A 1 87 ? 8.203 -9.281 -10.398 1 94.19 87 THR A C 1
ATOM 664 O O . THR A 1 87 ? 7.91 -9.969 -9.422 1 94.19 87 THR A O 1
ATOM 667 N N . ALA A 1 88 ? 9.438 -8.711 -10.578 1 94.75 88 ALA A N 1
ATOM 668 C CA . ALA A 1 88 ? 10.406 -8.727 -9.492 1 94.75 88 ALA A CA 1
ATOM 669 C C . ALA A 1 88 ? 10.078 -7.668 -8.445 1 94.75 88 ALA A C 1
ATOM 671 O O . ALA A 1 88 ? 10.844 -6.719 -8.258 1 94.75 88 ALA A O 1
ATOM 672 N N . SER A 1 89 ? 8.977 -7.949 -7.77 1 97 89 SER A N 1
ATOM 673 C CA . SER A 1 89 ? 8.453 -6.965 -6.828 1 97 89 SER A CA 1
ATOM 674 C C . SER A 1 89 ? 7.766 -7.641 -5.645 1 97 89 SER A C 1
ATOM 676 O O . SER A 1 89 ? 7.336 -8.789 -5.742 1 97 89 SER A O 1
ATOM 678 N N . LEU A 1 90 ? 7.848 -7 -4.527 1 98.25 90 LEU A N 1
ATOM 679 C CA . LEU A 1 90 ? 6.934 -7.227 -3.414 1 98.25 90 LEU A CA 1
ATOM 680 C C . LEU A 1 90 ? 5.672 -6.387 -3.57 1 98.25 90 LEU A C 1
ATOM 682 O O . LEU A 1 90 ? 5.734 -5.156 -3.566 1 98.25 90 LEU A O 1
ATOM 686 N N . ASP A 1 91 ? 4.512 -7.078 -3.764 1 98.62 91 ASP A N 1
ATOM 687 C CA . ASP A 1 91 ? 3.256 -6.367 -3.992 1 98.62 91 ASP A CA 1
ATOM 688 C C . ASP A 1 91 ? 2.316 -6.512 -2.799 1 98.62 91 ASP A C 1
ATOM 690 O O . ASP A 1 91 ? 2.139 -7.613 -2.271 1 98.62 91 ASP A O 1
ATOM 694 N N . TYR A 1 92 ? 1.77 -5.402 -2.357 1 98.88 92 TYR A N 1
ATOM 695 C CA . TYR A 1 92 ? 0.602 -5.418 -1.484 1 98.88 92 TYR A CA 1
ATOM 696 C C . TYR A 1 92 ? -0.68 -5.215 -2.283 1 98.88 92 TYR A C 1
ATOM 698 O O . TYR A 1 92 ? -0.826 -4.215 -2.99 1 98.88 92 TYR A O 1
ATOM 706 N N . GLY A 1 93 ? -1.566 -6.18 -2.256 1 98.75 93 GLY A N 1
ATOM 707 C CA . GLY A 1 93 ? -2.889 -6.07 -2.854 1 98.75 93 GLY A CA 1
ATOM 708 C C . GLY A 1 93 ? -3.996 -5.922 -1.828 1 98.75 93 GLY A C 1
ATOM 709 O O . GLY A 1 93 ? -4.141 -6.758 -0.934 1 98.75 93 GLY A O 1
ATOM 710 N N . ILE A 1 94 ? -4.668 -4.879 -1.951 1 98.69 94 ILE A N 1
ATOM 711 C CA . ILE A 1 94 ? -5.754 -4.555 -1.034 1 98.69 94 ILE A CA 1
ATOM 712 C C . ILE A 1 94 ? -7.086 -4.578 -1.784 1 98.69 94 ILE A C 1
ATOM 714 O O . ILE A 1 94 ? -7.348 -3.711 -2.621 1 98.69 94 ILE A O 1
ATOM 718 N N . VAL A 1 95 ? -7.969 -5.531 -1.429 1 98.44 95 VAL A N 1
ATOM 719 C CA . VAL A 1 95 ? -9.195 -5.707 -2.195 1 98.44 95 VAL A CA 1
ATOM 720 C C . VAL A 1 95 ? -10.281 -4.773 -1.654 1 98.44 95 VAL A C 1
ATOM 722 O O . VAL A 1 95 ? -10.695 -4.902 -0.501 1 98.44 95 VAL A O 1
ATOM 725 N N . PHE A 1 96 ? -10.812 -3.867 -2.482 1 97.19 96 PHE A N 1
ATOM 726 C CA . PHE A 1 96 ? -11.859 -2.914 -2.129 1 97.19 96 PHE A CA 1
ATOM 727 C C . PHE A 1 96 ? -13.242 -3.518 -2.354 1 97.19 96 PHE A C 1
ATOM 729 O O . PHE A 1 96 ? -14.148 -3.314 -1.548 1 97.19 96 PHE A O 1
ATOM 736 N N . GLU A 1 97 ? -13.297 -4.188 -3.443 1 97.31 97 GLU A N 1
ATOM 737 C CA . GLU A 1 97 ? -14.602 -4.684 -3.867 1 97.31 97 GLU A CA 1
ATOM 738 C C . GLU A 1 97 ? -14.469 -5.973 -4.676 1 97.31 97 GLU A C 1
ATOM 740 O O . GLU A 1 97 ? -13.539 -6.121 -5.469 1 97.31 97 GLU A O 1
ATOM 745 N N . GLY A 1 98 ? -15.477 -6.812 -4.484 1 97.19 98 GLY A N 1
ATOM 746 C CA . GLY A 1 98 ? -15.586 -8 -5.312 1 97.19 98 GLY A CA 1
ATOM 747 C C . GLY A 1 98 ? -14.695 -9.141 -4.848 1 97.19 98 GLY A C 1
ATOM 748 O O . GLY A 1 98 ? -14.352 -9.227 -3.668 1 97.19 98 GLY A O 1
ATOM 749 N N . GLU A 1 99 ? -14.609 -10.07 -5.734 1 97 99 GLU A N 1
ATOM 750 C CA . GLU A 1 99 ? -13.789 -11.25 -5.473 1 97 99 GLU A CA 1
ATOM 751 C C . GLU A 1 99 ? -12.914 -11.586 -6.68 1 97 99 GLU A C 1
ATOM 753 O O . GLU A 1 99 ? -13.32 -11.383 -7.824 1 97 99 GLU A O 1
ATOM 758 N N . LEU A 1 100 ? -11.734 -12.102 -6.391 1 98.12 100 LEU A N 1
ATOM 759 C CA . LEU A 1 100 ? -10.781 -12.555 -7.402 1 98.12 100 LEU A CA 1
ATOM 760 C C . LEU A 1 100 ? -10.211 -13.922 -7.035 1 98.12 100 LEU A C 1
ATOM 762 O O . LEU A 1 100 ? -9.953 -14.195 -5.863 1 98.12 100 LEU A O 1
ATOM 766 N N . GLU A 1 101 ? -10.031 -14.695 -8.039 1 98.75 101 GLU A N 1
ATOM 767 C CA . GLU A 1 101 ? -9.258 -15.922 -7.875 1 98.75 101 GLU A CA 1
ATOM 768 C C . GLU A 1 101 ? -7.789 -15.703 -8.227 1 98.75 101 GLU A C 1
ATOM 770 O O . GLU A 1 101 ? -7.469 -15.203 -9.305 1 98.75 101 GLU A O 1
ATOM 775 N N . MET A 1 102 ? -6.938 -16.031 -7.309 1 98.56 102 MET A N 1
ATOM 776 C CA . MET A 1 102 ? -5.496 -16.062 -7.555 1 98.56 102 MET A CA 1
ATOM 777 C C . MET A 1 102 ? -5.023 -17.484 -7.824 1 98.56 102 MET A C 1
ATOM 779 O O . MET A 1 102 ? -5.25 -18.391 -7.008 1 98.56 102 MET A O 1
ATOM 783 N N . VAL A 1 103 ? -4.367 -17.641 -8.922 1 98.25 103 VAL A N 1
ATOM 784 C CA . VAL A 1 103 ? -3.777 -18.922 -9.273 1 98.25 103 VAL A CA 1
ATOM 785 C C . VAL A 1 103 ? -2.254 -18.828 -9.211 1 98.25 103 VAL A C 1
ATOM 787 O O . VAL A 1 103 ? -1.663 -17.891 -9.742 1 98.25 103 VAL A O 1
ATOM 790 N N . LEU A 1 104 ? -1.673 -19.812 -8.531 1 98 104 LEU A N 1
ATOM 791 C CA . LEU A 1 104 ? -0.218 -19.844 -8.43 1 98 104 LEU A CA 1
ATOM 792 C C . LEU A 1 104 ? 0.363 -21 -9.234 1 98 104 LEU A C 1
ATOM 794 O O . LEU A 1 104 ? -0.381 -21.828 -9.766 1 98 104 LEU A O 1
ATOM 798 N N . ALA A 1 105 ? 1.659 -20.984 -9.367 1 96 105 ALA A N 1
ATOM 799 C CA . ALA A 1 105 ? 2.363 -21.922 -10.242 1 96 105 ALA A CA 1
ATOM 800 C C . ALA A 1 105 ? 2.229 -23.344 -9.742 1 96 105 ALA A C 1
ATOM 802 O O . ALA A 1 105 ? 2.346 -24.297 -10.523 1 96 105 ALA A O 1
ATOM 803 N N . ASP A 1 106 ? 2.025 -23.531 -8.492 1 96.12 106 ASP A N 1
ATOM 804 C CA . ASP A 1 106 ? 1.874 -24.891 -7.961 1 96.12 106 ASP A CA 1
ATOM 805 C C . ASP A 1 106 ? 0.463 -25.422 -8.203 1 96.12 106 ASP A C 1
ATOM 807 O O . ASP A 1 106 ? 0.126 -26.516 -7.77 1 96.12 106 ASP A O 1
ATOM 811 N N . GLY A 1 107 ? -0.357 -24.609 -8.805 1 95.31 107 GLY A N 1
ATOM 812 C CA . GLY A 1 107 ? -1.716 -25 -9.125 1 95.31 107 GLY A CA 1
ATOM 813 C C . GLY A 1 107 ? -2.73 -24.578 -8.078 1 95.31 107 GLY A C 1
ATOM 814 O O . GLY A 1 107 ? -3.938 -24.734 -8.281 1 95.31 107 GLY A O 1
ATOM 815 N N . SER A 1 108 ? -2.264 -24.062 -6.957 1 96.19 108 SER A N 1
ATOM 816 C CA . SER A 1 108 ? -3.189 -23.609 -5.922 1 96.19 108 SER A CA 1
ATOM 817 C C . SER A 1 108 ? -4.043 -22.438 -6.402 1 96.19 108 SER A C 1
ATOM 819 O O . SER A 1 108 ? -3.559 -21.578 -7.129 1 96.19 108 SER A O 1
ATOM 821 N N . LYS A 1 109 ? -5.285 -22.516 -5.996 1 97.81 109 LYS A N 1
ATOM 822 C CA . LYS A 1 109 ? -6.258 -21.469 -6.258 1 97.81 109 LYS A CA 1
ATOM 823 C C . LYS A 1 109 ? -6.812 -20.891 -4.957 1 97.81 109 LYS A C 1
ATOM 825 O O . LYS A 1 109 ? -7.211 -21.641 -4.062 1 97.81 109 LYS A O 1
ATOM 830 N N . THR A 1 110 ? -6.758 -19.609 -4.852 1 98.38 110 THR A N 1
ATOM 831 C CA . THR A 1 110 ? -7.27 -18.922 -3.67 1 98.38 110 THR A CA 1
ATOM 832 C C . THR A 1 110 ? -8.203 -17.781 -4.07 1 98.38 110 THR A C 1
ATOM 834 O O . THR A 1 110 ? -7.84 -16.938 -4.887 1 98.38 110 THR A O 1
ATOM 837 N N . VAL A 1 111 ? -9.391 -17.781 -3.525 1 98.62 111 VAL A N 1
ATOM 838 C CA . VAL A 1 111 ? -10.312 -16.688 -3.773 1 98.62 111 VAL A CA 1
ATOM 839 C C . VAL A 1 111 ? -10.148 -15.609 -2.697 1 98.62 111 VAL A C 1
ATOM 841 O O . VAL A 1 111 ? -10.195 -15.914 -1.502 1 98.62 111 VAL A O 1
ATOM 844 N N . VAL A 1 112 ? -9.906 -14.414 -3.145 1 98.25 112 VAL A N 1
ATOM 845 C CA . VAL A 1 112 ? -9.82 -13.281 -2.229 1 98.25 112 VAL A CA 1
ATOM 846 C C . VAL A 1 112 ? -11.008 -12.352 -2.436 1 98.25 112 VAL A C 1
ATOM 848 O O . VAL A 1 112 ? -11.555 -12.266 -3.541 1 98.25 112 VAL A O 1
ATOM 851 N N . ARG A 1 113 ? -11.398 -11.688 -1.319 1 97.81 113 ARG A N 1
ATOM 852 C CA . ARG A 1 113 ? -12.594 -10.859 -1.31 1 97.81 113 ARG A CA 1
ATOM 853 C C . ARG A 1 113 ? -12.32 -9.5 -0.67 1 97.81 113 ARG A C 1
ATOM 855 O O . ARG A 1 113 ? -11.281 -9.312 -0.032 1 97.81 113 ARG A O 1
ATOM 862 N N . ALA A 1 114 ? -13.352 -8.609 -0.873 1 96.94 114 ALA A N 1
ATOM 863 C CA . ALA A 1 114 ? -13.234 -7.266 -0.305 1 96.94 114 ALA A CA 1
ATOM 864 C C . ALA A 1 114 ? -12.789 -7.324 1.151 1 96.94 114 ALA A C 1
ATOM 866 O O . ALA A 1 114 ? -13.352 -8.078 1.951 1 96.94 114 ALA A O 1
ATOM 867 N N . GLY A 1 115 ? -11.711 -6.602 1.445 1 97 115 GLY A N 1
ATOM 868 C CA . GLY A 1 115 ? -11.18 -6.582 2.797 1 97 115 GLY A CA 1
ATOM 869 C C . GLY A 1 115 ? -9.938 -7.441 2.963 1 97 115 GLY A C 1
ATOM 870 O O . GLY A 1 115 ? -9.195 -7.293 3.936 1 97 115 GLY A O 1
ATOM 871 N N . ASP A 1 116 ? -9.727 -8.383 2.051 1 98.38 116 ASP A N 1
ATOM 872 C CA . ASP A 1 116 ? -8.531 -9.211 2.111 1 98.38 116 ASP A CA 1
ATOM 873 C C . ASP A 1 116 ? -7.297 -8.422 1.676 1 98.38 116 ASP A C 1
ATOM 875 O O . ASP A 1 116 ? -7.391 -7.512 0.852 1 98.38 116 ASP A O 1
ATOM 879 N N . ILE A 1 117 ? -6.152 -8.75 2.256 1 98.81 117 ILE A N 1
ATOM 880 C CA . ILE A 1 117 ? -4.871 -8.172 1.862 1 98.81 117 ILE A CA 1
ATOM 881 C C . ILE A 1 117 ? -3.916 -9.281 1.431 1 98.81 117 ILE A C 1
ATOM 883 O O . ILE A 1 117 ? -3.74 -10.266 2.146 1 98.81 117 ILE A O 1
ATOM 887 N N . ILE A 1 118 ? -3.367 -9.094 0.26 1 98.81 118 ILE A N 1
ATOM 888 C CA . ILE A 1 118 ? -2.43 -10.055 -0.315 1 98.81 118 ILE A CA 1
ATOM 889 C C . ILE A 1 118 ? -1.009 -9.5 -0.231 1 98.81 118 ILE A C 1
ATOM 891 O O . ILE A 1 118 ? -0.774 -8.328 -0.52 1 98.81 118 ILE A O 1
ATOM 895 N N . VAL A 1 119 ? -0.137 -10.273 0.248 1 98.88 119 VAL A N 1
ATOM 896 C CA . VAL A 1 119 ? 1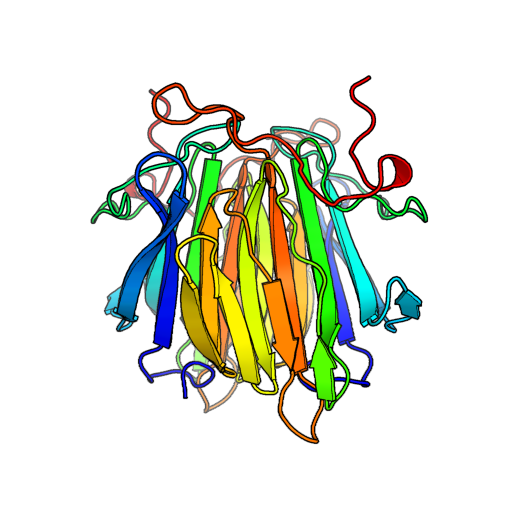.299 -10.031 0.146 1 98.88 119 VAL A CA 1
ATOM 897 C C . VAL A 1 119 ? 1.907 -10.969 -0.894 1 98.88 119 VAL A C 1
ATOM 899 O O . VAL A 1 119 ? 2.045 -12.172 -0.652 1 98.88 119 VAL A O 1
ATOM 902 N N . GLN A 1 120 ? 2.248 -10.414 -2.004 1 98.62 120 GLN A N 1
ATOM 903 C CA . GLN A 1 120 ? 2.756 -11.211 -3.117 1 98.62 120 GLN A CA 1
ATOM 904 C C . GLN A 1 120 ? 4.266 -11.039 -3.271 1 98.62 120 GLN A C 1
ATOM 906 O O . GLN A 1 120 ? 4.742 -9.953 -3.596 1 98.62 120 GLN A O 1
ATOM 911 N N . GLN A 1 121 ? 5.074 -12.117 -3.082 1 98.25 121 GLN A N 1
ATOM 912 C CA . GLN A 1 121 ? 6.535 -12.07 -3.092 1 98.25 121 GLN A CA 1
ATOM 913 C C . GLN A 1 121 ? 7.09 -12.555 -4.426 1 98.25 121 GLN A C 1
ATOM 915 O O . GLN A 1 121 ? 7.633 -13.664 -4.516 1 98.25 121 GLN A O 1
ATOM 920 N N . ALA A 1 122 ? 6.922 -11.711 -5.406 1 97.44 122 ALA A N 1
ATOM 921 C CA . ALA A 1 122 ? 7.465 -11.977 -6.734 1 97.44 122 ALA A CA 1
ATOM 922 C C . ALA A 1 122 ? 7.062 -13.367 -7.223 1 97.44 122 ALA A C 1
ATOM 924 O O . ALA A 1 122 ? 7.871 -14.078 -7.828 1 97.44 122 ALA A O 1
ATOM 925 N N . THR A 1 123 ? 5.887 -13.742 -6.961 1 97.75 123 THR A N 1
ATOM 926 C CA . THR A 1 123 ? 5.418 -15.062 -7.363 1 97.75 123 THR A CA 1
ATOM 927 C C . THR A 1 123 ? 4.723 -15.008 -8.719 1 97.75 123 THR A C 1
ATOM 929 O O . THR A 1 123 ? 4.113 -13.992 -9.07 1 97.75 123 THR A O 1
ATOM 932 N N . LEU A 1 124 ? 4.906 -16.078 -9.461 1 96.94 124 LEU A N 1
ATOM 933 C CA . LEU A 1 124 ? 4.094 -16.266 -10.656 1 96.94 124 LEU A CA 1
ATOM 934 C C . LEU A 1 124 ? 2.623 -16.453 -10.297 1 96.94 124 LEU A C 1
ATOM 936 O O . LEU A 1 124 ? 2.281 -17.312 -9.484 1 96.94 124 LEU A O 1
ATOM 940 N N . HIS A 1 125 ? 1.784 -15.602 -10.867 1 97.62 125 HIS A N 1
ATOM 941 C CA . HIS A 1 125 ? 0.386 -15.609 -10.453 1 97.62 125 HIS A CA 1
ATOM 942 C C . HIS A 1 125 ? -0.53 -15.164 -11.586 1 97.62 125 HIS A C 1
ATOM 944 O O . HIS A 1 125 ? -0.081 -14.516 -12.531 1 97.62 125 HIS A O 1
ATOM 950 N N . GLN A 1 126 ? -1.698 -15.602 -11.492 1 97.19 126 GLN A N 1
ATOM 951 C CA . GLN A 1 126 ? -2.799 -15.195 -12.359 1 97.19 126 GLN A CA 1
ATOM 952 C C . GLN A 1 126 ? -4.016 -14.766 -11.547 1 97.19 126 GLN A C 1
ATOM 954 O O . GLN A 1 126 ? -4.391 -15.43 -10.578 1 97.19 126 GLN A O 1
ATOM 959 N N . TRP A 1 127 ? -4.59 -13.602 -11.945 1 97.31 127 TRP A N 1
ATOM 960 C CA . TRP A 1 127 ? -5.824 -13.125 -11.336 1 97.31 127 TRP A CA 1
ATOM 961 C C . TRP A 1 127 ? -7.016 -13.359 -12.266 1 97.31 127 TRP A C 1
ATOM 963 O O . TRP A 1 127 ? -7 -12.93 -13.422 1 97.31 127 TRP A O 1
ATOM 973 N N . ASN A 1 128 ? -8 -13.977 -11.742 1 97.88 128 ASN A N 1
ATOM 974 C CA . ASN A 1 128 ? -9.234 -14.195 -12.484 1 97.88 128 ASN A CA 1
ATOM 975 C C . ASN A 1 128 ? -10.445 -13.633 -11.75 1 97.88 128 ASN A C 1
ATOM 977 O O . ASN A 1 128 ? -10.547 -13.75 -10.523 1 97.88 128 ASN A O 1
ATOM 981 N N . ASN A 1 129 ? -11.312 -12.977 -12.477 1 98.12 129 ASN A N 1
ATOM 982 C CA . ASN A 1 129 ? -12.648 -12.648 -11.977 1 98.12 129 ASN A CA 1
ATOM 983 C C . ASN A 1 129 ? -13.711 -13.57 -12.578 1 98.12 129 ASN A C 1
ATOM 985 O O . ASN A 1 129 ? -14.188 -13.336 -13.688 1 98.12 129 ASN A O 1
ATOM 989 N N . LEU A 1 130 ? -14.133 -14.492 -11.758 1 97.88 130 LEU A N 1
ATOM 990 C CA . LEU A 1 130 ? -15.047 -15.516 -12.258 1 97.88 130 LEU A CA 1
ATOM 991 C C . LEU A 1 130 ? -16.5 -15.141 -11.945 1 97.88 130 LEU A C 1
ATOM 993 O O . LEU A 1 130 ? -17.406 -15.953 -12.141 1 97.88 130 LEU A O 1
ATOM 997 N N . THR A 1 131 ? -16.719 -13.984 -11.406 1 98 131 THR A N 1
ATOM 998 C CA . THR A 1 131 ? -18.047 -13.539 -11.039 1 98 131 THR A CA 1
ATOM 999 C C . THR A 1 131 ? -18.625 -12.617 -12.109 1 98 131 THR A C 1
ATOM 1001 O O . THR A 1 131 ? -17.922 -12.234 -13.047 1 98 131 THR A O 1
ATOM 1004 N N . ASP A 1 132 ? -19.906 -12.25 -11.945 1 97.94 132 ASP A N 1
ATOM 1005 C CA . ASP A 1 132 ? -20.594 -11.375 -12.898 1 97.94 132 ASP A CA 1
ATOM 1006 C C . ASP A 1 132 ? -20.547 -9.922 -12.438 1 97.94 132 ASP A C 1
ATOM 1008 O O . ASP A 1 132 ? -21.266 -9.07 -12.961 1 97.94 132 ASP A O 1
ATOM 1012 N N . LYS A 1 133 ? -19.734 -9.625 -11.461 1 97.44 133 LYS A N 1
ATOM 1013 C CA . LYS A 1 133 ? -19.516 -8.281 -10.945 1 97.44 133 LYS A CA 1
ATOM 1014 C C . LYS A 1 133 ? -18.047 -7.883 -11.031 1 97.44 133 LYS A C 1
ATOM 1016 O O . LYS A 1 133 ? -17.172 -8.742 -10.969 1 97.44 133 LYS A O 1
ATOM 1021 N N . PRO A 1 134 ? -17.766 -6.625 -11.164 1 97.12 134 PRO A N 1
ATOM 1022 C CA . PRO A 1 134 ? -16.359 -6.215 -11.18 1 97.12 134 PRO A CA 1
ATOM 1023 C C . PRO A 1 134 ? -15.703 -6.32 -9.812 1 97.12 134 PRO A C 1
ATOM 1025 O O . PRO A 1 134 ? -16.391 -6.449 -8.797 1 97.12 134 PRO A O 1
ATOM 1028 N N . ALA A 1 135 ? -14.414 -6.363 -9.82 1 97.5 135 ALA A N 1
ATOM 1029 C CA . ALA A 1 135 ? -13.594 -6.297 -8.617 1 97.5 135 ALA A CA 1
ATOM 1030 C C . ALA A 1 135 ? -12.602 -5.141 -8.688 1 97.5 135 ALA A C 1
ATOM 1032 O O . ALA A 1 135 ? -12.109 -4.809 -9.766 1 97.5 135 ALA A O 1
ATOM 1033 N N . ARG A 1 136 ? -12.359 -4.469 -7.543 1 97.94 136 ARG A N 1
ATOM 1034 C CA . ARG A 1 136 ? -11.367 -3.402 -7.461 1 97.94 136 ARG A CA 1
ATOM 1035 C C . ARG A 1 136 ? -10.289 -3.734 -6.43 1 97.94 136 ARG A C 1
ATOM 1037 O O . ARG A 1 136 ? -10.609 -4.055 -5.281 1 97.94 136 ARG A O 1
ATOM 1044 N N . VAL A 1 137 ? -9.016 -3.631 -6.871 1 97.94 137 VAL A N 1
ATOM 1045 C CA . VAL A 1 137 ? -7.879 -3.891 -5.992 1 97.94 137 VAL A CA 1
ATOM 1046 C C . VAL A 1 137 ? -6.902 -2.719 -6.059 1 97.94 137 VAL A C 1
ATOM 1048 O O . VAL A 1 137 ? -6.625 -2.193 -7.137 1 97.94 137 VAL A O 1
ATOM 1051 N N . VAL A 1 138 ? -6.422 -2.271 -4.914 1 98.44 138 VAL A N 1
ATOM 1052 C CA . VAL A 1 138 ? -5.273 -1.377 -4.844 1 98.44 138 VAL A CA 1
ATOM 1053 C C . VAL A 1 138 ? -3.986 -2.195 -4.758 1 98.44 138 VAL A C 1
ATOM 1055 O O . VAL A 1 138 ? -3.871 -3.096 -3.924 1 98.44 138 VAL A O 1
ATOM 1058 N N . PHE A 1 139 ? -3.057 -1.888 -5.652 1 97.88 139 PHE A N 1
ATOM 1059 C CA . PHE A 1 139 ? -1.757 -2.545 -5.613 1 97.88 139 PHE A CA 1
ATOM 1060 C C . PHE A 1 139 ? -0.654 -1.546 -5.285 1 97.88 139 PHE A C 1
ATOM 1062 O O . PHE A 1 139 ? -0.595 -0.464 -5.875 1 97.88 139 PHE A O 1
ATOM 1069 N N . VAL A 1 140 ? 0.161 -1.893 -4.332 1 98.75 140 VAL A N 1
ATOM 1070 C CA . VAL A 1 140 ? 1.423 -1.203 -4.078 1 98.75 140 VAL A CA 1
ATOM 1071 C C . VAL A 1 140 ? 2.592 -2.113 -4.445 1 98.75 140 VAL A C 1
ATOM 1073 O O . VAL A 1 140 ? 2.746 -3.197 -3.879 1 98.75 140 VAL A O 1
ATOM 1076 N N . LEU A 1 141 ? 3.402 -1.656 -5.379 1 98 141 LEU A N 1
ATOM 1077 C CA . LEU A 1 141 ? 4.504 -2.477 -5.867 1 98 141 LEU A CA 1
ATOM 1078 C C . LEU A 1 141 ? 5.848 -1.89 -5.445 1 98 141 LEU A C 1
ATOM 1080 O O . LEU A 1 141 ? 6.105 -0.704 -5.664 1 98 141 LEU A O 1
ATOM 1084 N N . LEU A 1 142 ? 6.641 -2.717 -4.816 1 98 142 LEU A N 1
ATOM 1085 C CA . LEU A 1 142 ? 8 -2.4 -4.395 1 98 142 LEU A CA 1
ATOM 1086 C C . LEU A 1 142 ? 9.008 -3.336 -5.055 1 98 142 LEU A C 1
ATOM 1088 O O . LEU A 1 142 ? 8.742 -4.527 -5.215 1 98 142 LEU A O 1
ATOM 1092 N N . PRO A 1 143 ? 10.188 -2.791 -5.348 1 96.75 143 PRO A N 1
ATOM 1093 C CA . PRO A 1 143 ? 11.195 -3.701 -5.898 1 96.75 143 PRO A CA 1
ATOM 1094 C C . PRO A 1 143 ? 11.578 -4.812 -4.926 1 96.75 143 PRO A C 1
ATOM 1096 O O . PRO A 1 143 ? 11.648 -4.578 -3.713 1 96.75 143 PRO A O 1
ATOM 1099 N N . SER A 1 144 ? 11.867 -5.93 -5.531 1 97.38 144 SER A N 1
ATOM 1100 C CA . SER A 1 144 ? 12.32 -7.047 -4.707 1 97.38 144 SER A CA 1
ATOM 1101 C C . SER A 1 144 ? 13.625 -7.629 -5.238 1 97.38 144 SER A C 1
ATOM 1103 O O . SER A 1 144 ? 14.094 -7.238 -6.309 1 97.38 144 SER A O 1
ATOM 1105 N N . GLU A 1 145 ? 14.164 -8.5 -4.375 1 96.69 145 GLU A N 1
ATOM 1106 C CA . GLU A 1 145 ? 15.234 -9.352 -4.887 1 96.69 145 GLU A CA 1
ATOM 1107 C C . GLU A 1 145 ? 14.781 -10.125 -6.121 1 96.69 145 GLU A C 1
ATOM 1109 O O . GLU A 1 145 ? 13.578 -10.336 -6.32 1 96.69 145 GLU A O 1
ATOM 1114 N N . ARG A 1 146 ? 15.844 -10.555 -6.863 1 95.75 146 ARG A N 1
ATOM 1115 C CA . ARG A 1 146 ? 15.539 -11.211 -8.133 1 95.75 146 ARG A CA 1
ATOM 1116 C C . ARG A 1 146 ? 15.922 -12.68 -8.102 1 95.75 146 ARG A C 1
ATOM 1118 O O . ARG A 1 146 ? 15.836 -13.375 -9.109 1 95.75 146 ARG A O 1
ATOM 1125 N N . THR A 1 147 ? 16.469 -13.078 -6.965 1 95.31 147 THR A N 1
ATOM 1126 C CA . THR A 1 147 ? 16.812 -14.477 -6.734 1 95.31 147 THR A CA 1
ATOM 1127 C C . THR A 1 147 ? 16.375 -14.914 -5.34 1 95.31 147 THR A C 1
ATOM 1129 O O . THR A 1 147 ? 16.516 -14.164 -4.371 1 95.31 147 THR A O 1
ATOM 1132 N N . VAL A 1 148 ? 15.812 -16.109 -5.32 1 92.62 148 VAL A N 1
ATOM 1133 C CA . VAL A 1 148 ? 15.469 -16.719 -4.035 1 92.62 148 VAL A CA 1
ATOM 1134 C C . VAL A 1 148 ? 15.93 -18.172 -4.012 1 92.62 148 VAL A C 1
ATOM 1136 O O . VAL A 1 148 ? 15.578 -18.953 -4.891 1 92.62 148 VAL A O 1
ATOM 1139 N N . ASN A 1 149 ? 16.703 -18.484 -3.045 1 89.56 149 ASN A N 1
ATOM 1140 C CA . ASN A 1 149 ? 17.25 -19.828 -2.92 1 89.56 149 ASN A CA 1
ATOM 1141 C C . ASN A 1 149 ? 17.859 -20.312 -4.238 1 89.56 149 ASN A C 1
ATOM 1143 O O . ASN A 1 149 ? 17.578 -21.422 -4.676 1 89.56 149 ASN A O 1
ATOM 1147 N N . GLY A 1 150 ? 18.484 -19.438 -4.887 1 90.12 150 GLY A N 1
ATOM 1148 C CA . GLY A 1 150 ? 19.203 -19.781 -6.102 1 90.12 150 GLY A CA 1
ATOM 1149 C C . GLY A 1 150 ? 18.328 -19.766 -7.344 1 90.12 150 GLY A C 1
ATOM 1150 O O . GLY A 1 150 ? 18.812 -20.016 -8.453 1 90.12 150 GLY A O 1
ATOM 1151 N N . VAL A 1 151 ? 17.109 -19.531 -7.121 1 91.31 151 VAL A N 1
ATOM 1152 C CA . VAL A 1 151 ? 16.188 -19.531 -8.242 1 91.31 151 VAL A CA 1
ATOM 1153 C C . VAL A 1 151 ? 15.945 -18.094 -8.719 1 91.31 151 VAL A C 1
ATOM 1155 O O . VAL A 1 151 ? 15.664 -17.203 -7.918 1 91.31 151 VAL A O 1
ATOM 1158 N N . ASN A 1 152 ? 16.141 -17.906 -10.062 1 94.75 152 ASN A N 1
ATOM 1159 C CA . ASN A 1 152 ? 15.812 -16.609 -10.656 1 94.75 152 ASN A CA 1
ATOM 1160 C C . ASN A 1 152 ? 14.312 -16.359 -10.664 1 94.75 152 ASN A C 1
ATOM 1162 O O . ASN A 1 152 ? 13.539 -17.172 -11.148 1 94.75 152 ASN A O 1
ATOM 1166 N N . VAL A 1 153 ? 13.93 -15.227 -10.086 1 95.31 153 VAL A N 1
ATOM 1167 C CA . VAL A 1 153 ? 12.516 -14.898 -10.023 1 95.31 153 VAL A CA 1
ATOM 1168 C C . VAL A 1 153 ? 12.273 -13.516 -10.633 1 95.31 153 VAL A C 1
ATOM 1170 O O . VAL A 1 153 ? 11.453 -12.742 -10.133 1 95.31 153 VAL A O 1
ATOM 1173 N N . SER A 1 154 ? 12.984 -13.203 -11.695 1 92.94 154 SER A N 1
ATOM 1174 C CA . SER A 1 154 ? 12.781 -11.961 -12.438 1 92.94 154 SER A CA 1
ATOM 1175 C C . SER A 1 154 ? 11.492 -12.008 -13.25 1 92.94 154 SER A C 1
ATOM 1177 O O . SER A 1 154 ? 10.758 -12.992 -13.203 1 92.94 154 SER A O 1
ATOM 1179 N N . GLU A 1 155 ? 11.242 -10.922 -13.984 1 93.94 155 GLU A N 1
ATOM 1180 C CA . GLU A 1 155 ? 9.969 -10.727 -14.664 1 93.94 155 GLU A CA 1
ATOM 1181 C C . GLU A 1 155 ? 9.695 -11.844 -15.664 1 93.94 155 GLU A C 1
ATOM 1183 O O . GLU A 1 155 ? 10.594 -12.281 -16.375 1 93.94 155 GLU A O 1
ATOM 1188 N N . THR A 1 156 ? 8.578 -12.312 -15.648 1 93.38 156 THR A N 1
ATOM 1189 C CA . THR A 1 156 ? 8.039 -13.281 -16.594 1 93.38 156 THR A CA 1
ATOM 1190 C C . THR A 1 156 ? 6.629 -12.898 -17.031 1 93.38 156 THR A C 1
ATOM 1192 O O . THR A 1 156 ? 5.809 -12.5 -16.188 1 93.38 156 THR A O 1
ATOM 1195 N N . GLY A 1 157 ? 6.312 -12.961 -18.328 1 92.38 157 GLY A N 1
ATOM 1196 C CA . GLY A 1 157 ? 4.969 -12.711 -18.844 1 92.38 157 GLY A CA 1
ATOM 1197 C C . GLY A 1 157 ? 4.594 -11.242 -18.828 1 92.38 157 GLY A C 1
ATOM 1198 O O . GLY A 1 157 ? 3.41 -10.898 -18.812 1 92.38 157 GLY A O 1
ATOM 1199 N N . VAL A 1 158 ? 5.504 -10.352 -18.703 1 89.38 158 VAL A N 1
ATOM 1200 C CA . VAL A 1 158 ? 5.277 -8.914 -18.719 1 89.38 158 VAL A CA 1
ATOM 1201 C C . VAL A 1 158 ? 5.949 -8.305 -19.953 1 89.38 158 VAL A C 1
ATOM 1203 O O . VAL A 1 158 ? 7.152 -8.484 -20.156 1 89.38 158 VAL A O 1
ATOM 1206 N N . PRO A 1 159 ? 5.141 -7.605 -20.75 1 86.44 159 PRO A N 1
ATOM 1207 C CA . PRO A 1 159 ? 5.785 -6.938 -21.891 1 86.44 159 PRO A CA 1
ATOM 1208 C C . PRO A 1 159 ? 6.879 -5.965 -21.453 1 86.44 159 PRO A C 1
ATOM 1210 O O . PRO A 1 159 ? 6.727 -5.27 -20.453 1 86.44 159 PRO A O 1
ATOM 1213 N N . GLU A 1 160 ? 7.906 -5.938 -22.219 1 84.94 160 GLU A N 1
ATOM 1214 C CA . GLU A 1 160 ? 9.102 -5.172 -21.891 1 84.94 160 GLU A CA 1
ATOM 1215 C C . GLU A 1 160 ? 8.773 -3.693 -21.688 1 84.94 160 GLU A C 1
ATOM 1217 O O . GLU A 1 160 ? 9.383 -3.023 -20.859 1 84.94 160 GLU A O 1
ATOM 1222 N N . LYS A 1 161 ? 7.844 -3.182 -22.375 1 84.12 161 LYS A N 1
ATOM 1223 C CA . LYS A 1 161 ? 7.52 -1.76 -22.328 1 84.12 161 LYS A CA 1
ATOM 1224 C C . LYS A 1 161 ? 6.973 -1.366 -20.953 1 84.12 161 LYS A C 1
ATOM 1226 O O . LYS A 1 161 ? 6.949 -0.184 -20.609 1 84.12 161 LYS A O 1
ATOM 1231 N N . TYR A 1 162 ? 6.539 -2.365 -20.109 1 85.19 162 TYR A N 1
ATOM 1232 C CA . TYR A 1 162 ? 5.953 -2.088 -18.797 1 85.19 162 TYR A CA 1
ATOM 1233 C C . TYR A 1 162 ? 7 -2.197 -17.703 1 85.19 162 TYR A C 1
ATOM 1235 O O . TYR A 1 162 ? 6.727 -1.886 -16.531 1 85.19 162 TYR A O 1
ATOM 1243 N N . LEU A 1 163 ? 8.234 -2.619 -18.078 1 84.06 163 LEU A N 1
ATOM 1244 C CA . LEU A 1 163 ? 9.297 -2.795 -17.094 1 84.06 163 LEU A CA 1
ATOM 1245 C C . LEU A 1 163 ? 10.047 -1.487 -16.875 1 84.06 163 LEU A C 1
ATOM 1247 O O . LEU A 1 163 ? 10.18 -0.675 -17.781 1 84.06 163 LEU A O 1
ATOM 1251 N N . PRO A 1 164 ? 10.438 -1.249 -15.539 1 80.12 164 PRO A N 1
ATOM 1252 C CA . PRO A 1 164 ? 11.219 -0.034 -15.305 1 80.12 164 PRO A CA 1
ATOM 1253 C C . PRO A 1 164 ? 12.477 0.034 -16.172 1 80.12 164 PRO A C 1
ATOM 1255 O O . PRO A 1 164 ? 13.102 -0.996 -16.438 1 80.12 164 PRO A O 1
ATOM 1258 N N . LYS A 1 165 ? 12.695 1.313 -16.656 1 68.38 165 LYS A N 1
ATOM 1259 C CA . LYS A 1 165 ? 13.914 1.524 -17.422 1 68.38 165 LYS A CA 1
ATOM 1260 C C . LYS A 1 165 ? 15.133 1.601 -16.516 1 68.38 165 LYS A C 1
ATOM 1262 O O . LYS A 1 165 ? 15.133 2.34 -15.523 1 68.38 165 LYS A O 1
ATOM 1267 N N . ILE A 1 166 ? 15.859 0.519 -16.312 1 58.19 166 ILE A N 1
ATOM 1268 C CA . ILE A 1 166 ? 17.094 0.549 -15.523 1 58.19 166 ILE A CA 1
ATOM 1269 C C . ILE A 1 166 ? 18.078 1.509 -16.172 1 58.19 166 ILE A C 1
ATOM 1271 O O . ILE A 1 166 ? 18.422 1.37 -17.344 1 58.19 166 ILE A O 1
ATOM 1275 N N . SER A 1 167 ? 17.906 2.838 -15.742 1 44.19 167 SER A N 1
ATOM 1276 C CA . SER A 1 167 ? 18.984 3.656 -16.281 1 44.19 167 SER A CA 1
ATOM 1277 C C . SER A 1 167 ? 20.344 3.133 -15.82 1 44.19 167 SER A C 1
ATOM 1279 O O . SER A 1 167 ? 20.453 2.537 -14.75 1 44.19 167 SER A O 1
ATOM 1281 N N . MET B 1 1 ? -16.922 -8.242 7.137 1 73.94 1 MET B N 1
ATOM 1282 C CA . MET B 1 1 ? -15.781 -8.609 6.289 1 73.94 1 MET B CA 1
ATOM 1283 C C . MET B 1 1 ? -14.578 -7.707 6.578 1 73.94 1 MET B C 1
ATOM 1285 O O . MET B 1 1 ? -14.672 -6.789 7.395 1 73.94 1 MET B O 1
ATOM 1289 N N . GLY B 1 2 ? -13.359 -7.992 6.191 1 83.44 2 GLY B N 1
ATOM 1290 C CA . GLY B 1 2 ? -12.086 -7.355 6.465 1 83.44 2 GLY B CA 1
ATOM 1291 C C . GLY B 1 2 ? -12.102 -5.859 6.234 1 83.44 2 GLY B C 1
ATOM 1292 O O . GLY B 1 2 ? -11.258 -5.133 6.766 1 83.44 2 GLY B O 1
ATOM 1293 N N . LEU B 1 3 ? -13.227 -5.297 5.707 1 86.56 3 LEU B N 1
ATOM 1294 C CA . LEU B 1 3 ? -13.336 -3.871 5.43 1 86.56 3 LEU B CA 1
ATOM 1295 C C . LEU B 1 3 ? -13.766 -3.107 6.676 1 86.56 3 LEU B C 1
ATOM 1297 O O . LEU B 1 3 ? -13.492 -1.91 6.801 1 86.56 3 LEU B O 1
ATOM 1301 N N . ASN B 1 4 ? -14.414 -3.783 7.531 1 93.56 4 ASN B N 1
ATOM 1302 C CA . ASN B 1 4 ? -15.062 -3.107 8.648 1 93.56 4 ASN B CA 1
ATOM 1303 C C . ASN B 1 4 ? -14.141 -3.039 9.867 1 93.56 4 ASN B C 1
ATOM 1305 O O . ASN B 1 4 ? -13.555 -4.047 10.266 1 93.56 4 ASN B O 1
ATOM 1309 N N . ALA B 1 5 ? -14.141 -1.807 10.391 1 94.38 5 ALA B N 1
ATOM 1310 C CA . ALA B 1 5 ? -13.406 -1.663 11.648 1 94.38 5 ALA B CA 1
ATOM 1311 C C . ALA B 1 5 ? -13.953 -2.615 12.711 1 94.38 5 ALA B C 1
ATOM 1313 O O . ALA B 1 5 ? -15.164 -2.803 12.82 1 94.38 5 ALA B O 1
ATOM 1314 N N . GLY B 1 6 ? -13.008 -3.129 13.508 1 92.31 6 GLY B N 1
ATOM 1315 C CA . GLY B 1 6 ? -13.398 -4.031 14.578 1 92.31 6 GLY B CA 1
ATOM 1316 C C . GLY B 1 6 ? -13.438 -5.484 14.148 1 92.31 6 GLY B C 1
ATOM 1317 O O . GLY B 1 6 ? -13.477 -6.387 14.984 1 92.31 6 GLY B O 1
ATOM 1318 N N . SER B 1 7 ? -13.547 -5.773 12.891 1 94.56 7 SER B N 1
ATOM 1319 C CA . SER B 1 7 ? -13.555 -7.148 12.398 1 94.56 7 SER B CA 1
ATOM 1320 C C . SER B 1 7 ? -12.148 -7.621 12.062 1 94.56 7 SER B C 1
ATOM 1322 O O . SER B 1 7 ? -11.281 -6.816 11.727 1 94.56 7 SER B O 1
ATOM 1324 N N . PRO B 1 8 ? -11.914 -8.898 12.273 1 96 8 PRO B N 1
ATOM 1325 C CA . PRO B 1 8 ? -10.648 -9.422 11.766 1 96 8 PRO B CA 1
ATOM 1326 C C . PRO B 1 8 ? -10.508 -9.258 10.25 1 96 8 PRO B C 1
ATOM 1328 O O . PRO B 1 8 ? -11.492 -8.969 9.57 1 96 8 PRO B O 1
ATOM 1331 N N . LEU B 1 9 ? -9.328 -9.336 9.75 1 96.5 9 LEU B N 1
ATOM 1332 C CA . LEU B 1 9 ? -9.133 -9.352 8.305 1 96.5 9 LEU B CA 1
ATOM 1333 C C . LEU B 1 9 ? -8.242 -10.508 7.883 1 96.5 9 LEU B C 1
ATOM 1335 O O . LEU B 1 9 ? -7.555 -11.109 8.719 1 96.5 9 LEU B O 1
ATOM 1339 N N . ARG B 1 10 ? -8.359 -10.82 6.641 1 98.31 10 ARG B N 1
ATOM 1340 C CA . ARG B 1 10 ? -7.637 -11.961 6.082 1 98.31 10 ARG B CA 1
ATOM 1341 C C . ARG B 1 10 ? -6.391 -11.508 5.328 1 98.31 10 ARG B C 1
ATOM 1343 O O . ARG B 1 10 ? -6.449 -10.57 4.527 1 98.31 10 ARG B O 1
ATOM 1350 N N . ARG B 1 11 ? -5.254 -12.133 5.656 1 98.56 11 ARG B N 1
ATOM 1351 C CA . ARG B 1 11 ? -3.994 -11.961 4.941 1 98.56 11 ARG B CA 1
ATOM 1352 C C . ARG B 1 11 ? -3.623 -13.227 4.176 1 98.56 11 ARG B C 1
ATOM 1354 O O . ARG B 1 11 ? -3.656 -14.328 4.734 1 98.56 11 ARG B O 1
ATOM 1361 N N . VAL B 1 12 ? -3.318 -13.055 2.912 1 98.75 12 VAL B N 1
ATOM 1362 C CA . VAL B 1 12 ? -2.807 -14.141 2.084 1 98.75 12 VAL B CA 1
ATOM 1363 C C . VAL B 1 12 ? -1.398 -13.805 1.601 1 98.75 12 VAL B C 1
ATOM 1365 O O . VAL B 1 12 ? -1.183 -12.766 0.975 1 98.75 12 VAL B O 1
ATOM 1368 N N . VAL B 1 13 ? -0.453 -14.695 1.897 1 98.75 13 VAL B N 1
ATOM 1369 C CA . VAL B 1 13 ? 0.938 -14.453 1.529 1 98.75 13 VAL B CA 1
ATOM 1370 C C . VAL B 1 13 ? 1.412 -15.539 0.564 1 98.75 13 VAL B C 1
ATOM 1372 O O . VAL B 1 13 ? 1.183 -16.734 0.796 1 98.75 13 VAL B O 1
ATOM 1375 N N . THR B 1 14 ? 2.033 -15.117 -0.509 1 98.69 14 THR B N 1
ATOM 1376 C CA . THR B 1 14 ? 2.643 -16.062 -1.434 1 98.69 14 THR B CA 1
ATOM 1377 C C . THR B 1 14 ? 4.156 -16.094 -1.262 1 98.69 14 THR B C 1
ATOM 1379 O O . THR B 1 14 ? 4.742 -15.156 -0.711 1 98.69 14 THR B O 1
ATOM 1382 N N . HIS B 1 15 ? 4.703 -17.156 -1.655 1 97.81 15 HIS B N 1
ATOM 1383 C CA . HIS B 1 15 ? 6.152 -17.312 -1.582 1 97.81 15 HIS B CA 1
ATOM 1384 C C . HIS B 1 15 ? 6.645 -18.344 -2.59 1 97.81 15 HIS B C 1
ATOM 1386 O O . HIS B 1 15 ? 5.895 -18.766 -3.475 1 97.81 15 HIS B O 1
ATOM 1392 N N . HIS B 1 16 ? 7.941 -18.594 -2.514 1 96.56 16 HIS B N 1
ATOM 1393 C CA . HIS B 1 16 ? 8.539 -19.594 -3.393 1 96.56 16 HIS B CA 1
ATOM 1394 C C . HIS B 1 16 ? 8.852 -20.875 -2.633 1 96.56 16 HIS B C 1
ATOM 1396 O O . HIS B 1 16 ? 9.578 -20.859 -1.639 1 96.56 16 HIS B O 1
ATOM 1402 N N . LYS B 1 17 ? 8.219 -21.891 -3.039 1 92.81 17 LYS B N 1
ATOM 1403 C CA . LYS B 1 17 ? 8.562 -23.234 -2.607 1 92.81 17 LYS B CA 1
ATOM 1404 C C . LYS B 1 17 ? 9.328 -23.984 -3.693 1 92.81 17 LYS B C 1
ATOM 1406 O O . LYS B 1 17 ? 8.727 -24.578 -4.59 1 92.81 17 LYS B O 1
ATOM 1411 N N . GLY B 1 18 ? 10.695 -24.016 -3.52 1 87.69 18 GLY B N 1
ATOM 1412 C CA . GLY B 1 18 ? 11.5 -24.422 -4.656 1 87.69 18 GLY B CA 1
ATOM 1413 C C . GLY B 1 18 ? 11.328 -23.531 -5.867 1 87.69 18 GLY B C 1
ATOM 1414 O O . GLY B 1 18 ? 11.469 -22.312 -5.77 1 87.69 18 GLY B O 1
ATOM 1415 N N . GLN B 1 19 ? 10.938 -24.172 -7 1 85.31 19 GLN B N 1
ATOM 1416 C CA . GLN B 1 19 ? 10.805 -23.391 -8.219 1 85.31 19 GLN B CA 1
ATOM 1417 C C . GLN B 1 19 ? 9.367 -22.906 -8.414 1 85.31 19 GLN B C 1
ATOM 1419 O O . GLN B 1 19 ? 9.078 -22.172 -9.359 1 85.31 19 GLN B O 1
ATOM 1424 N N . ASN B 1 20 ? 8.57 -23.281 -7.414 1 90.44 20 ASN B N 1
ATOM 1425 C CA . ASN B 1 20 ? 7.16 -22.969 -7.633 1 90.44 20 ASN B CA 1
ATOM 1426 C C . ASN B 1 20 ? 6.672 -21.859 -6.711 1 90.44 20 ASN B C 1
ATOM 1428 O O . ASN B 1 20 ? 7.109 -21.766 -5.559 1 90.44 20 ASN B O 1
ATOM 1432 N N . SER B 1 21 ? 5.781 -21.047 -7.254 1 95 21 SER B N 1
ATOM 1433 C CA . SER B 1 21 ? 5.023 -20.109 -6.426 1 95 21 SER B CA 1
ATOM 1434 C C . SER B 1 21 ? 3.916 -20.828 -5.66 1 95 21 SER B C 1
ATOM 1436 O O . SER B 1 21 ? 3.18 -21.625 -6.23 1 95 21 SER B O 1
ATOM 1438 N N . ALA B 1 22 ? 3.85 -20.516 -4.379 1 96.75 22 ALA B N 1
ATOM 1439 C CA . ALA B 1 22 ? 2.889 -21.172 -3.502 1 96.75 22 ALA B CA 1
ATOM 1440 C C . ALA B 1 22 ? 2.404 -20.234 -2.402 1 96.75 22 ALA B C 1
ATOM 1442 O O . ALA B 1 22 ? 2.9 -19.109 -2.275 1 96.75 22 ALA B O 1
ATOM 1443 N N . ILE B 1 23 ? 1.369 -20.766 -1.652 1 97.88 23 ILE B N 1
ATOM 1444 C CA . ILE B 1 23 ? 0.873 -20.016 -0.501 1 97.88 23 ILE B CA 1
ATOM 1445 C C . ILE B 1 23 ? 1.797 -20.234 0.695 1 97.88 23 ILE B C 1
ATOM 1447 O O . ILE B 1 23 ? 2.109 -21.391 1.044 1 97.88 23 ILE B O 1
ATOM 1451 N N . LEU B 1 24 ? 2.289 -19.172 1.238 1 96.44 24 LEU B N 1
ATOM 1452 C CA . LEU B 1 24 ? 3.021 -19.234 2.498 1 96.44 24 LEU B CA 1
ATOM 1453 C C . LEU B 1 24 ? 2.062 -19.297 3.682 1 96.44 24 LEU B C 1
ATOM 1455 O O . LEU B 1 24 ? 2.246 -20.094 4.602 1 96.44 24 LEU B O 1
ATOM 1459 N N . SER B 1 25 ? 1.105 -18.453 3.684 1 97.69 25 SER B N 1
ATOM 1460 C CA . SER B 1 25 ? 0.123 -18.391 4.762 1 97.69 25 SER B CA 1
ATOM 1461 C C . SER B 1 25 ? -1.193 -17.797 4.277 1 97.69 25 SER B C 1
ATOM 1463 O O . SER B 1 25 ? -1.214 -17.031 3.318 1 97.69 25 SER B O 1
ATOM 1465 N N . ASP B 1 26 ? -2.246 -18.203 4.754 1 98.19 26 ASP B N 1
ATOM 1466 C CA . ASP B 1 26 ? -3.625 -17.75 4.609 1 98.19 26 ASP B CA 1
ATOM 1467 C C . ASP B 1 26 ? -4.34 -17.75 5.961 1 98.19 26 ASP B C 1
ATOM 1469 O O . ASP B 1 26 ? -4.812 -18.781 6.426 1 98.19 26 ASP B O 1
ATOM 1473 N N . GLU B 1 27 ? -4.406 -16.516 6.562 1 97.5 27 GLU B N 1
ATOM 1474 C CA . GLU B 1 27 ? -4.863 -16.516 7.949 1 97.5 27 GLU B CA 1
ATOM 1475 C C . GLU B 1 27 ? -5.656 -15.25 8.266 1 97.5 27 GLU B C 1
ATOM 1477 O O . GLU B 1 27 ? -5.543 -14.25 7.559 1 97.5 27 GLU B O 1
ATOM 1482 N N . GLU B 1 28 ? -6.395 -15.414 9.32 1 97.31 28 GLU B N 1
ATOM 1483 C CA . GLU B 1 28 ? -7.121 -14.273 9.867 1 97.31 28 GLU B CA 1
ATOM 1484 C C . GLU B 1 28 ? -6.297 -13.547 10.922 1 97.31 28 GLU B C 1
ATOM 1486 O O . GLU B 1 28 ? -5.695 -14.188 11.789 1 97.31 28 GLU B O 1
ATOM 1491 N N . LEU B 1 29 ? -6.238 -12.242 10.766 1 96.06 29 LEU B N 1
ATOM 1492 C CA . LEU B 1 29 ? -5.547 -11.406 11.742 1 96.06 29 LEU B CA 1
ATOM 1493 C C . LEU B 1 29 ? -6.539 -10.539 12.516 1 96.06 29 LEU B C 1
ATOM 1495 O O . LEU B 1 29 ? -7.5 -10.023 11.938 1 96.06 29 LEU B O 1
ATOM 1499 N N . LYS B 1 30 ? -6.258 -10.414 13.789 1 93.69 30 LYS B N 1
ATOM 1500 C CA . LYS B 1 30 ? -7.039 -9.531 14.648 1 93.69 30 LYS B CA 1
ATOM 1501 C C . LYS B 1 30 ? -6.234 -8.289 15.031 1 93.69 30 LYS B C 1
ATOM 1503 O O . LYS B 1 30 ? -5.027 -8.375 15.273 1 93.69 30 LYS B O 1
ATOM 1508 N N . LEU B 1 31 ? -6.969 -7.227 15.008 1 92.38 31 LEU B N 1
ATOM 1509 C CA . LEU B 1 31 ? -6.309 -6.016 15.484 1 92.38 31 LEU B CA 1
ATOM 1510 C C . LEU B 1 31 ? -6.203 -6.012 17 1 92.38 31 LEU B C 1
ATOM 1512 O O . LEU B 1 31 ? -7.113 -6.48 17.703 1 92.38 31 LEU B O 1
ATOM 1516 N N . THR B 1 32 ? -5.098 -5.492 17.406 1 87.69 32 THR B N 1
ATOM 1517 C CA . THR B 1 32 ? -4.887 -5.387 18.844 1 87.69 32 THR B CA 1
ATOM 1518 C C . THR B 1 32 ? -4.754 -3.926 19.266 1 87.69 32 THR B C 1
ATOM 1520 O O . THR B 1 32 ? -4.348 -3.078 18.469 1 87.69 32 THR B O 1
ATOM 1523 N N . SER B 1 33 ? -5.137 -3.74 20.453 1 80.19 33 SER B N 1
ATOM 1524 C CA . SER B 1 33 ? -5.098 -2.383 20.984 1 80.19 33 SER B CA 1
ATOM 1525 C C . SER B 1 33 ? -3.66 -1.907 21.188 1 80.19 33 SER B C 1
ATOM 1527 O O . SER B 1 33 ? -2.801 -2.678 21.609 1 80.19 33 SER B O 1
ATOM 1529 N N . GLY B 1 34 ? -3.396 -0.703 20.547 1 66.19 34 GLY B N 1
ATOM 1530 C CA . GLY B 1 34 ? -2.121 -0.05 20.812 1 66.19 34 GLY B CA 1
ATOM 1531 C C . GLY B 1 34 ? -2.105 1.408 20.391 1 66.19 34 GLY B C 1
ATOM 1532 O O . GLY B 1 34 ? -2.592 1.756 19.312 1 66.19 34 GLY B O 1
ATOM 1533 N N . PHE B 1 35 ? -1.56 2.217 21.234 1 64.44 35 PHE B N 1
ATOM 1534 C CA . PHE B 1 35 ? -1.312 3.635 21 1 64.44 35 PHE B CA 1
ATOM 1535 C C . PHE B 1 35 ? -2.605 4.363 20.656 1 64.44 35 PHE B C 1
ATOM 1537 O O . PHE B 1 35 ? -2.68 5.078 19.656 1 64.44 35 PHE B O 1
ATOM 1544 N N . GLY B 1 36 ? -3.703 4.082 21.359 1 69.5 36 GLY B N 1
ATOM 1545 C CA . GLY B 1 36 ? -4.965 4.785 21.188 1 69.5 36 GLY B CA 1
ATOM 1546 C C . GLY B 1 36 ? -5.762 4.297 20 1 69.5 36 GLY B C 1
ATOM 1547 O O . GLY B 1 36 ? -6.812 4.855 19.672 1 69.5 36 GLY B O 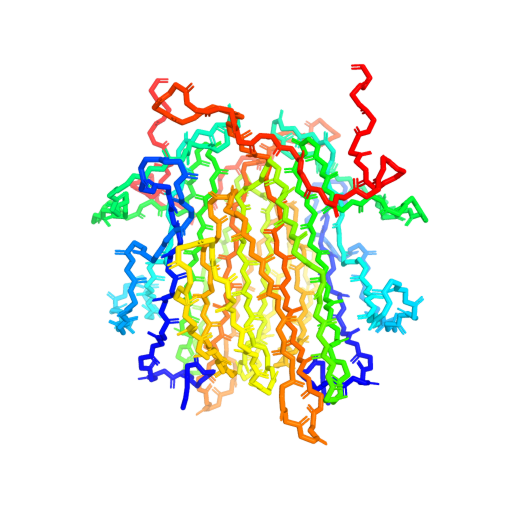1
ATOM 1548 N N . SER B 1 37 ? -5.258 3.381 19.375 1 81.81 37 SER B N 1
ATOM 1549 C CA . SER B 1 37 ? -5.926 2.75 18.25 1 81.81 37 SER B CA 1
ATOM 1550 C C . SER B 1 37 ? -5.676 1.246 18.219 1 81.81 37 SER B C 1
ATOM 1552 O O . SER B 1 37 ? -4.863 0.735 19 1 81.81 37 SER B O 1
ATOM 1554 N N . ASN B 1 38 ? -6.523 0.599 17.578 1 92.06 38 ASN B N 1
ATOM 1555 C CA . ASN B 1 38 ? -6.25 -0.805 17.281 1 92.06 38 ASN B CA 1
ATOM 1556 C C . ASN B 1 38 ? -5.512 -0.966 15.961 1 92.06 38 ASN B C 1
ATOM 1558 O O . ASN B 1 38 ? -5.809 -0.267 14.992 1 92.06 38 ASN B O 1
ATOM 1562 N N . ALA B 1 39 ? -4.535 -1.798 16.031 1 93.62 39 ALA B N 1
ATOM 1563 C CA . ALA B 1 39 ? -3.775 -1.963 14.797 1 93.62 39 ALA B CA 1
ATOM 1564 C C . ALA B 1 39 ? -3.252 -3.389 14.664 1 93.62 39 ALA B C 1
ATOM 1566 O O . ALA B 1 39 ? -3.232 -4.145 15.633 1 93.62 39 ALA B O 1
ATOM 1567 N N . VAL B 1 40 ? -2.943 -3.75 13.516 1 94.19 40 VAL B N 1
ATOM 1568 C CA . VAL B 1 40 ? -2.252 -5.004 13.234 1 94.19 40 VAL B CA 1
ATOM 1569 C C . VAL B 1 40 ? -1.285 -4.809 12.07 1 94.19 40 VAL B C 1
ATOM 1571 O O . VAL B 1 40 ? -1.608 -4.125 11.094 1 94.19 40 VAL B O 1
ATOM 1574 N N . THR B 1 41 ? -0.092 -5.379 12.227 1 95.5 41 THR B N 1
ATOM 1575 C CA . THR B 1 41 ? 0.874 -5.383 11.133 1 95.5 41 THR B CA 1
ATOM 1576 C C . THR B 1 41 ? 0.593 -6.531 10.172 1 95.5 41 THR B C 1
ATOM 1578 O O . THR B 1 41 ? 0.521 -7.691 10.578 1 95.5 41 THR B O 1
ATOM 1581 N N . ILE B 1 42 ? 0.441 -6.215 8.93 1 97.19 42 ILE B N 1
ATOM 1582 C CA . ILE B 1 42 ? 0.141 -7.203 7.898 1 97.19 42 ILE B CA 1
ATOM 1583 C C . ILE B 1 42 ? 1.438 -7.832 7.395 1 97.19 42 ILE B C 1
ATOM 1585 O O . ILE B 1 42 ? 1.504 -9.039 7.172 1 97.19 42 ILE B O 1
ATOM 1589 N N . TRP B 1 43 ? 2.436 -6.996 7.168 1 98.12 43 TRP B N 1
ATOM 1590 C CA . TRP B 1 43 ? 3.73 -7.453 6.676 1 98.12 43 TRP B CA 1
ATOM 1591 C C . TRP B 1 43 ? 4.824 -6.438 6.988 1 98.12 43 TRP B C 1
ATOM 1593 O O . TRP B 1 43 ? 4.551 -5.238 7.105 1 98.12 43 TRP B O 1
ATOM 1603 N N . ARG B 1 44 ? 5.965 -6.922 7.129 1 96.81 44 ARG B N 1
ATOM 1604 C CA . ARG B 1 44 ? 7.148 -6.109 7.395 1 96.81 44 ARG B CA 1
ATOM 1605 C C . ARG B 1 44 ? 8.328 -6.559 6.535 1 96.81 44 ARG B C 1
ATOM 1607 O O . ARG B 1 44 ? 8.633 -7.75 6.469 1 96.81 44 ARG B O 1
ATOM 1614 N N . ASN B 1 45 ? 8.891 -5.648 5.809 1 96.75 45 ASN B N 1
ATOM 1615 C CA . ASN B 1 45 ? 10.141 -5.848 5.074 1 96.75 45 ASN B CA 1
ATOM 1616 C C . ASN B 1 45 ? 11.219 -4.871 5.527 1 96.75 45 ASN B C 1
ATOM 1618 O O . ASN B 1 45 ? 10.992 -3.66 5.555 1 96.75 45 ASN B O 1
ATOM 1622 N N . ASP B 1 46 ? 12.445 -5.367 5.797 1 95.31 46 ASP B N 1
ATOM 1623 C CA . ASP B 1 46 ? 13.477 -4.508 6.363 1 95.31 46 ASP B CA 1
ATOM 1624 C C . ASP B 1 46 ? 14.562 -4.199 5.332 1 95.31 46 ASP B C 1
ATOM 1626 O O . ASP B 1 46 ? 15.57 -3.57 5.652 1 95.31 46 ASP B O 1
ATOM 1630 N N . LYS B 1 47 ? 14.344 -4.594 4.129 1 96.12 47 LYS B N 1
ATOM 1631 C CA . LYS B 1 47 ? 15.422 -4.469 3.146 1 96.12 47 LYS B CA 1
ATOM 1632 C C . LYS B 1 47 ? 14.93 -3.762 1.887 1 96.12 47 LYS B C 1
ATOM 1634 O O . LYS B 1 47 ? 13.727 -3.684 1.641 1 96.12 47 LYS B O 1
ATOM 1639 N N . TYR B 1 48 ? 15.922 -3.264 1.175 1 96.38 48 TYR B N 1
ATOM 1640 C CA . TYR B 1 48 ? 15.742 -2.777 -0.189 1 96.38 48 TYR B CA 1
ATOM 1641 C C . TYR B 1 48 ? 16.812 -3.328 -1.111 1 96.38 48 TYR B C 1
ATOM 1643 O O . TYR B 1 48 ? 18.016 -3.168 -0.846 1 96.38 48 TYR B O 1
ATOM 1651 N N . PRO B 1 49 ? 16.609 -3.877 -2.248 1 96.81 49 PRO B N 1
ATOM 1652 C CA . PRO B 1 49 ? 15.266 -4.32 -2.605 1 96.81 49 PRO B CA 1
ATOM 1653 C C . PRO B 1 49 ? 14.672 -5.297 -1.591 1 96.81 49 PRO B C 1
ATOM 1655 O O . PRO B 1 49 ? 15.406 -5.859 -0.775 1 96.81 49 PRO B O 1
ATOM 1658 N N . ALA B 1 50 ? 13.344 -5.441 -1.643 1 98.12 50 ALA B N 1
ATOM 1659 C CA . ALA B 1 50 ? 12.656 -6.27 -0.658 1 98.12 50 ALA B CA 1
ATOM 1660 C C . ALA B 1 50 ? 13.18 -7.703 -0.682 1 98.12 50 ALA B C 1
ATOM 1662 O O . ALA B 1 50 ? 13.375 -8.281 -1.753 1 98.12 50 ALA B O 1
ATOM 1663 N N . GLU B 1 51 ? 13.375 -8.219 0.521 1 97.19 51 GLU B N 1
ATOM 1664 C CA . GLU B 1 51 ? 13.734 -9.633 0.642 1 97.19 51 GLU B CA 1
ATOM 1665 C C . GLU B 1 51 ? 12.523 -10.531 0.429 1 97.19 51 GLU B C 1
ATOM 1667 O O . GLU B 1 51 ? 11.406 -10.172 0.798 1 97.19 51 GLU B O 1
ATOM 1672 N N . LEU B 1 52 ? 12.781 -11.641 -0.187 1 97.25 52 LEU B N 1
ATOM 1673 C CA . LEU B 1 52 ? 11.766 -12.68 -0.365 1 97.25 52 LEU B CA 1
ATOM 1674 C C . LEU B 1 52 ? 11.969 -13.812 0.636 1 97.25 52 LEU B C 1
ATOM 1676 O O . LEU B 1 52 ? 13.008 -14.477 0.628 1 97.25 52 LEU B O 1
ATOM 1680 N N . VAL B 1 53 ? 10.969 -14 1.503 1 97 53 VAL B N 1
ATOM 1681 C CA . VAL B 1 53 ? 11.195 -14.867 2.652 1 97 53 VAL B CA 1
ATOM 1682 C C . VAL B 1 53 ? 10.203 -16.031 2.627 1 97 53 VAL B C 1
ATOM 1684 O O . VAL B 1 53 ? 9.164 -15.953 1.967 1 97 53 VAL B O 1
ATOM 1687 N N . ASP B 1 54 ? 10.5 -17.062 3.316 1 96.44 54 ASP B N 1
ATOM 1688 C CA . ASP B 1 54 ? 9.641 -18.234 3.396 1 96.44 54 ASP B CA 1
ATOM 1689 C C . ASP B 1 54 ? 9.062 -18.406 4.801 1 96.44 54 ASP B C 1
ATOM 1691 O O . ASP B 1 54 ? 8.516 -19.453 5.133 1 96.44 54 ASP B O 1
ATOM 1695 N N . LYS B 1 55 ? 9.289 -17.453 5.598 1 96.31 55 LYS B N 1
ATOM 1696 C CA . LYS B 1 55 ? 8.688 -17.344 6.926 1 96.31 55 LYS B CA 1
ATOM 1697 C C . LYS B 1 55 ? 8.18 -15.93 7.191 1 96.31 55 LYS B C 1
ATOM 1699 O O . LYS B 1 55 ? 8.758 -14.961 6.699 1 96.31 55 LYS B O 1
ATOM 1704 N N . ASP B 1 56 ? 7.141 -15.891 8.008 1 96.75 56 ASP B N 1
ATOM 1705 C CA . ASP B 1 56 ? 6.559 -14.594 8.336 1 96.75 56 ASP B CA 1
ATOM 1706 C C . ASP B 1 56 ? 7.547 -13.727 9.117 1 96.75 56 ASP B C 1
ATOM 1708 O O . ASP B 1 56 ? 7.934 -14.062 10.234 1 96.75 56 ASP B O 1
ATOM 1712 N N . PRO B 1 57 ? 7.922 -12.586 8.531 1 95.69 57 PRO B N 1
ATOM 1713 C CA . PRO B 1 57 ? 8.914 -11.75 9.203 1 95.69 57 PRO B CA 1
ATOM 1714 C C . PRO B 1 57 ? 8.297 -10.82 10.242 1 95.69 57 PRO B C 1
ATOM 1716 O O . PRO B 1 57 ? 9.016 -10.086 10.93 1 95.69 57 PRO B O 1
ATOM 1719 N N . VAL B 1 58 ? 7.012 -10.828 10.352 1 94.19 58 VAL B N 1
ATOM 1720 C CA . VAL B 1 58 ? 6.344 -9.898 11.258 1 94.19 58 VAL B CA 1
ATOM 1721 C C . VAL B 1 58 ? 6.605 -10.305 12.703 1 94.19 58 VAL B C 1
ATOM 1723 O O . VAL B 1 58 ? 6.34 -11.445 13.086 1 94.19 58 VAL B O 1
ATOM 1726 N N . GLY B 1 59 ? 7.18 -9.398 13.406 1 86.56 59 GLY B N 1
ATOM 1727 C CA . GLY B 1 59 ? 7.457 -9.625 14.82 1 86.56 59 GLY B CA 1
ATOM 1728 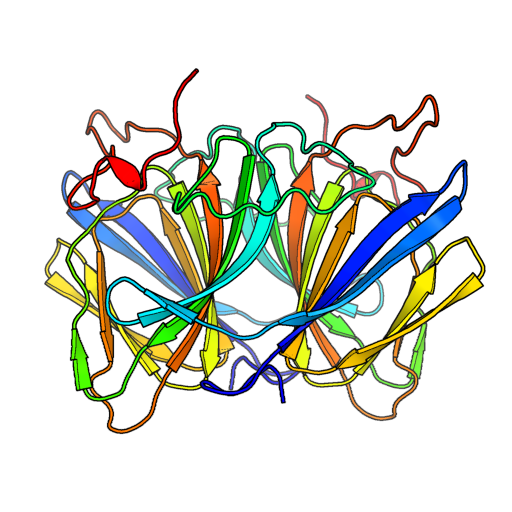C C . GLY B 1 59 ? 6.625 -8.75 15.742 1 86.56 59 GLY B C 1
ATOM 1729 O O . GLY B 1 59 ? 5.574 -8.242 15.344 1 86.56 59 GLY B O 1
ATOM 1730 N N . THR B 1 60 ? 7.051 -8.734 16.953 1 80.38 60 THR B N 1
ATOM 1731 C CA . THR B 1 60 ? 6.289 -8.023 17.984 1 80.38 60 THR B CA 1
ATOM 1732 C C . THR B 1 60 ? 6.855 -6.617 18.203 1 80.38 60 THR B C 1
ATOM 1734 O O . THR B 1 60 ? 6.285 -5.824 18.938 1 80.38 60 THR B O 1
ATOM 1737 N N . ASP B 1 61 ? 7.945 -6.379 17.391 1 79.69 61 ASP B N 1
ATOM 1738 C CA . ASP B 1 61 ? 8.531 -5.047 17.516 1 79.69 61 ASP B CA 1
ATOM 1739 C C . ASP B 1 61 ? 7.547 -3.967 17.062 1 79.69 61 ASP B C 1
ATOM 1741 O O . ASP B 1 61 ? 7 -4.031 15.969 1 79.69 61 ASP B O 1
ATOM 1745 N N . PRO B 1 62 ? 7.434 -3.027 17.906 1 76.75 62 PRO B N 1
ATOM 1746 C CA . PRO B 1 62 ? 6.387 -2.035 17.672 1 76.75 62 PRO B CA 1
ATOM 1747 C C . PRO B 1 62 ? 6.82 -0.94 16.703 1 76.75 62 PRO B C 1
ATOM 1749 O O . PRO B 1 62 ? 6.316 0.183 16.766 1 76.75 62 PRO B O 1
ATOM 1752 N N . VAL B 1 63 ? 7.668 -1.188 15.805 1 80.75 63 VAL B N 1
ATOM 1753 C CA . VAL B 1 63 ? 8.164 -0.132 14.93 1 80.75 63 VAL B CA 1
ATOM 1754 C C . VAL B 1 63 ? 7.059 0.327 13.984 1 80.75 63 VAL B C 1
ATOM 1756 O O . VAL B 1 63 ? 6.219 -0.474 13.57 1 80.75 63 VAL B O 1
ATOM 1759 N N . ILE B 1 64 ? 7.223 1.661 13.609 1 83.25 64 ILE B N 1
ATOM 1760 C CA . ILE B 1 64 ? 6.152 2.242 12.812 1 83.25 64 ILE B CA 1
ATOM 1761 C C . ILE B 1 64 ? 6.594 2.35 11.352 1 83.25 64 ILE B C 1
ATOM 1763 O O . ILE B 1 64 ? 5.781 2.654 10.469 1 83.25 64 ILE B O 1
ATOM 1767 N N . TYR B 1 65 ? 7.906 2.197 11.141 1 85.12 65 TYR B N 1
ATOM 1768 C CA . TYR B 1 65 ? 8.406 2 9.781 1 85.12 65 TYR B CA 1
ATOM 1769 C C . TYR B 1 65 ? 9.773 1.332 9.797 1 85.12 65 TYR B C 1
ATOM 1771 O O . TYR B 1 65 ? 10.367 1.135 10.867 1 85.12 65 TYR B O 1
ATOM 1779 N N . THR B 1 66 ? 10.156 0.862 8.602 1 91.69 66 THR B N 1
ATOM 1780 C CA . THR B 1 66 ? 11.367 0.07 8.438 1 91.69 66 THR B CA 1
ATOM 1781 C C . THR B 1 66 ? 12.195 0.589 7.266 1 91.69 66 THR B C 1
ATOM 1783 O O . THR B 1 66 ? 11.742 1.441 6.504 1 91.69 66 THR B O 1
ATOM 1786 N N . PRO B 1 67 ? 13.438 0.112 7.133 1 93.44 67 PRO B N 1
ATOM 1787 C CA . PRO B 1 67 ? 14.234 0.479 5.961 1 93.44 67 PRO B CA 1
ATOM 1788 C C . PRO B 1 67 ? 13.656 -0.062 4.656 1 93.44 67 PRO B C 1
ATOM 1790 O O . PRO B 1 67 ? 14.086 0.336 3.572 1 93.44 67 PRO B O 1
ATOM 1793 N N . GLY B 1 68 ? 12.734 -0.994 4.727 1 96.31 68 GLY B N 1
ATOM 1794 C CA . GLY B 1 68 ? 12.039 -1.499 3.555 1 96.31 68 GLY B CA 1
ATOM 1795 C C . GLY B 1 68 ? 10.625 -0.962 3.422 1 96.31 68 GLY B C 1
ATOM 1796 O O . GLY B 1 68 ? 10.414 0.106 2.846 1 96.31 68 GLY B O 1
ATOM 1797 N N . SER B 1 69 ? 9.664 -1.723 3.967 1 97.56 69 SER B N 1
ATOM 1798 C CA . SER B 1 69 ? 8.266 -1.308 3.973 1 97.56 69 SER B CA 1
ATOM 1799 C C . SER B 1 69 ? 7.512 -1.924 5.145 1 97.56 69 SER B C 1
ATOM 1801 O O . SER B 1 69 ? 7.895 -2.98 5.648 1 97.56 69 SER B O 1
ATOM 1803 N N . LEU B 1 70 ? 6.605 -1.221 5.586 1 96.81 70 LEU B N 1
ATOM 1804 C CA . LEU B 1 70 ? 5.668 -1.703 6.594 1 96.81 70 LEU B CA 1
ATOM 1805 C C . LEU B 1 70 ? 4.227 -1.445 6.168 1 96.81 70 LEU B C 1
ATOM 1807 O O . LEU B 1 70 ? 3.889 -0.336 5.75 1 96.81 70 LEU B O 1
ATOM 1811 N N . ILE B 1 71 ? 3.377 -2.51 6.176 1 97.94 71 ILE B N 1
ATOM 1812 C CA . ILE B 1 71 ? 1.949 -2.34 5.93 1 97.94 71 ILE B CA 1
ATOM 1813 C C . ILE B 1 71 ? 1.159 -2.727 7.176 1 97.94 71 ILE B C 1
ATOM 1815 O O . ILE B 1 71 ? 1.358 -3.807 7.734 1 97.94 71 ILE B O 1
ATOM 1819 N N . ARG B 1 72 ? 0.276 -1.812 7.609 1 96.25 72 ARG B N 1
ATOM 1820 C CA . ARG B 1 72 ? -0.559 -2.033 8.789 1 96.25 72 ARG B CA 1
ATOM 1821 C C . ARG B 1 72 ? -1.992 -1.578 8.531 1 96.25 72 ARG B C 1
ATOM 1823 O O . ARG B 1 72 ? -2.234 -0.704 7.699 1 96.25 72 ARG B O 1
ATOM 1830 N N . VAL B 1 73 ? -2.879 -2.236 9.273 1 96.75 73 VAL B N 1
ATOM 1831 C CA . VAL B 1 73 ? -4.266 -1.778 9.328 1 96.75 73 VAL B CA 1
ATOM 1832 C C . VAL B 1 73 ? -4.539 -1.135 10.688 1 96.75 73 VAL B C 1
ATOM 1834 O O . VAL B 1 73 ? -4.184 -1.691 11.727 1 96.75 73 VAL B O 1
ATOM 1837 N N . VAL B 1 74 ? -5.109 0.039 10.672 1 96.19 74 VAL B N 1
ATOM 1838 C CA . VAL B 1 74 ? -5.371 0.8 11.891 1 96.19 74 VAL B CA 1
ATOM 1839 C C . VAL B 1 74 ? -6.859 1.136 11.984 1 96.19 74 VAL B C 1
ATOM 1841 O O . VAL B 1 74 ? -7.441 1.652 11.023 1 96.19 74 VAL B O 1
ATOM 1844 N N . ASP B 1 75 ? -7.457 0.825 13.094 1 97.06 75 ASP B N 1
ATOM 1845 C CA . ASP B 1 75 ? -8.812 1.257 13.414 1 97.06 75 ASP B CA 1
ATOM 1846 C C . ASP B 1 75 ? -8.797 2.459 14.359 1 97.06 75 ASP B C 1
ATOM 1848 O O . ASP B 1 75 ? -8.266 2.375 15.469 1 97.06 75 ASP B O 1
ATOM 1852 N N . PHE B 1 76 ? -9.375 3.48 13.906 1 96.75 76 PHE B N 1
ATOM 1853 C CA . PHE B 1 76 ? -9.523 4.676 14.727 1 96.75 76 PHE B CA 1
ATOM 1854 C C . PHE B 1 76 ? -10.859 4.656 15.461 1 96.75 76 PHE B C 1
ATOM 1856 O O . PHE B 1 76 ? -11.922 4.566 14.836 1 96.75 76 PHE B O 1
ATOM 1863 N N . PRO B 1 77 ? -10.844 4.812 16.781 1 96.19 77 PRO B N 1
ATOM 1864 C CA . PRO B 1 77 ? -12.109 4.812 17.516 1 96.19 77 PRO B CA 1
ATOM 1865 C C . PRO B 1 77 ? -12.938 6.078 17.266 1 96.19 77 PRO B C 1
ATOM 1867 O O . PRO B 1 77 ? -12.391 7.098 16.828 1 96.19 77 PRO B O 1
ATOM 1870 N N . PRO B 1 78 ? -14.266 5.949 17.562 1 97 78 PRO B N 1
ATOM 1871 C CA . PRO B 1 78 ? -15.102 7.145 17.453 1 97 78 PRO B CA 1
ATOM 1872 C C . PRO B 1 78 ? -14.672 8.258 18.406 1 97 78 PRO B C 1
ATOM 1874 O O . PRO B 1 78 ? -14.195 7.977 19.516 1 97 78 PRO B O 1
ATOM 1877 N N . ASN B 1 79 ? -14.844 9.469 17.922 1 97.06 79 ASN B N 1
ATOM 1878 C CA . ASN B 1 79 ? -14.609 10.641 18.75 1 97.06 79 ASN B CA 1
ATOM 1879 C C . ASN B 1 79 ? -13.211 10.633 19.359 1 97.06 79 ASN B C 1
ATOM 1881 O O . ASN B 1 79 ? -13.055 10.797 20.578 1 97.06 79 ASN B O 1
ATOM 1885 N N . SER B 1 80 ? -12.25 10.5 18.5 1 95.5 80 SER B N 1
ATOM 1886 C CA . SER B 1 80 ? -10.859 10.438 18.953 1 95.5 80 SER B CA 1
ATOM 1887 C C . SER B 1 80 ? -9.984 11.406 18.172 1 95.5 80 SER B C 1
ATOM 1889 O O . SER B 1 80 ? -10.312 11.781 17.047 1 95.5 80 SER B O 1
ATOM 1891 N N . SER B 1 81 ? -8.922 11.852 18.812 1 93.88 81 SER B N 1
ATOM 1892 C CA . SER B 1 81 ? -7.914 12.719 18.203 1 93.88 81 SER B CA 1
ATOM 1893 C C . SER B 1 81 ? -6.523 12.102 18.312 1 93.88 81 SER B C 1
ATOM 1895 O O . SER B 1 81 ? -6.129 11.633 19.375 1 93.88 81 SER B O 1
ATOM 1897 N N . GLY B 1 82 ? -5.898 12.047 17.109 1 91.44 82 GLY B N 1
ATOM 1898 C CA . GLY B 1 82 ? -4.523 11.57 17.141 1 91.44 82 GLY B CA 1
ATOM 1899 C C . GLY B 1 82 ? -3.531 12.641 17.547 1 91.44 82 GLY B C 1
ATOM 1900 O O . GLY B 1 82 ? -3.914 13.781 17.812 1 91.44 82 GLY B O 1
ATOM 1901 N N . HIS B 1 83 ? -2.307 12.211 17.672 1 90.62 83 HIS B N 1
ATOM 1902 C CA . HIS B 1 83 ? -1.225 13.141 17.969 1 90.62 83 HIS B CA 1
ATOM 1903 C C . HIS B 1 83 ? -0.593 13.68 16.688 1 90.62 83 HIS B C 1
ATOM 1905 O O . HIS B 1 83 ? -0.544 12.977 15.68 1 90.62 83 HIS B O 1
ATOM 1911 N N . ASN B 1 84 ? -0.245 14.969 16.812 1 94.5 84 ASN B N 1
ATOM 1912 C CA . ASN B 1 84 ? 0.519 15.547 15.719 1 94.5 84 ASN B CA 1
ATOM 1913 C C . ASN B 1 84 ? 1.91 14.93 15.617 1 94.5 84 ASN B C 1
ATOM 1915 O O . ASN B 1 84 ? 2.662 14.922 16.594 1 94.5 84 ASN B O 1
ATOM 1919 N N . HIS B 1 85 ? 2.209 14.344 14.391 1 95.5 85 HIS B N 1
ATOM 1920 C CA . HIS B 1 85 ? 3.494 13.664 14.25 1 95.5 85 HIS B CA 1
ATOM 1921 C C . HIS B 1 85 ? 3.945 13.633 12.789 1 95.5 85 HIS B C 1
ATOM 1923 O O . HIS B 1 85 ? 3.182 13.992 11.891 1 95.5 85 HIS B O 1
ATOM 1929 N N . ARG B 1 86 ? 5.184 13.336 12.625 1 95.5 86 ARG B N 1
ATOM 1930 C CA . ARG B 1 86 ? 5.812 13.133 11.32 1 95.5 86 ARG B CA 1
ATOM 1931 C C . ARG B 1 86 ? 6.789 11.961 11.359 1 95.5 86 ARG B C 1
ATOM 1933 O O . ARG B 1 86 ? 7.555 11.82 12.32 1 95.5 86 ARG B O 1
ATOM 1940 N N . THR B 1 87 ? 6.594 11.102 10.422 1 94.25 87 THR B N 1
ATOM 1941 C CA . THR B 1 87 ? 7.617 10.109 10.141 1 94.25 87 THR B CA 1
ATOM 1942 C C . THR B 1 87 ? 8.383 10.469 8.867 1 94.25 87 THR B C 1
ATOM 1944 O O . THR B 1 87 ? 7.832 11.094 7.961 1 94.25 87 THR B O 1
ATOM 1947 N N . ALA B 1 88 ? 9.695 10.086 8.844 1 94.88 88 ALA B N 1
ATOM 1948 C CA . ALA B 1 88 ? 10.461 10.234 7.609 1 94.88 88 ALA B CA 1
ATOM 1949 C C . ALA B 1 88 ? 10.125 9.133 6.613 1 94.88 88 ALA B C 1
ATOM 1951 O O . ALA B 1 88 ? 10.984 8.305 6.281 1 94.88 88 ALA B O 1
ATOM 1952 N N . SER B 1 89 ? 8.883 9.234 6.137 1 97 89 SER B N 1
ATOM 1953 C CA . SER B 1 89 ? 8.375 8.172 5.277 1 97 89 SER B CA 1
ATOM 1954 C C . SER B 1 89 ? 7.398 8.719 4.238 1 97 89 SER B C 1
ATOM 1956 O O . SER B 1 89 ? 6.82 9.789 4.434 1 97 89 SER B O 1
ATOM 1958 N N . LEU B 1 90 ? 7.383 8.094 3.113 1 98.25 90 LEU B N 1
ATOM 1959 C CA . LEU B 1 90 ? 6.266 8.172 2.178 1 98.25 90 LEU B CA 1
ATOM 1960 C C . LEU B 1 90 ? 5.184 7.152 2.535 1 98.25 90 LEU B C 1
ATOM 1962 O O . LEU B 1 90 ? 5.43 5.945 2.51 1 98.25 90 LEU B O 1
ATOM 1966 N N . ASP B 1 91 ? 3.994 7.68 2.928 1 98.62 91 ASP B N 1
ATOM 1967 C CA . ASP B 1 91 ? 2.916 6.797 3.359 1 98.62 91 ASP B CA 1
ATOM 1968 C C . ASP B 1 91 ? 1.774 6.785 2.346 1 98.62 91 ASP B C 1
ATOM 1970 O O . ASP B 1 91 ? 1.356 7.84 1.862 1 98.62 91 ASP B O 1
ATOM 1974 N N . TYR B 1 92 ? 1.317 5.594 1.998 1 98.88 92 TYR B N 1
ATOM 1975 C CA . TYR B 1 92 ? 0.029 5.426 1.335 1 98.88 92 TYR B CA 1
ATOM 1976 C C . TYR B 1 92 ? -1.055 5.051 2.338 1 98.88 92 TYR B C 1
ATOM 1978 O O . TYR B 1 92 ? -0.933 4.047 3.045 1 98.88 92 TYR B O 1
ATOM 1986 N N . GLY B 1 93 ? -2.055 5.879 2.479 1 98.69 93 GLY B N 1
ATOM 1987 C CA . GLY B 1 93 ? -3.225 5.59 3.293 1 98.69 93 GLY B CA 1
ATOM 1988 C C . GLY B 1 93 ? -4.457 5.266 2.471 1 98.69 93 GLY B C 1
ATOM 1989 O O . GLY B 1 93 ? -4.871 6.059 1.624 1 98.69 93 GLY B O 1
ATOM 1990 N N . ILE B 1 94 ? -4.949 4.137 2.691 1 98.69 94 ILE B N 1
ATOM 1991 C CA . ILE B 1 94 ? -6.117 3.643 1.971 1 98.69 94 ILE B CA 1
ATOM 1992 C C . ILE B 1 94 ? -7.289 3.48 2.938 1 98.69 94 ILE B C 1
ATOM 1994 O O . ILE B 1 94 ? -7.277 2.594 3.795 1 98.69 94 ILE B O 1
ATOM 1998 N N . VAL B 1 95 ? -8.344 4.289 2.746 1 98.44 95 VAL B N 1
ATOM 1999 C CA . VAL B 1 95 ? -9.438 4.293 3.713 1 98.44 95 VAL B CA 1
ATOM 2000 C C . VAL B 1 95 ? -10.453 3.205 3.355 1 98.44 95 VAL B C 1
ATOM 2002 O O . VAL B 1 95 ? -11.078 3.256 2.293 1 98.44 95 VAL B O 1
ATOM 2005 N N . PHE B 1 96 ? -10.688 2.24 4.242 1 97.25 96 PHE B N 1
ATOM 2006 C CA . PHE B 1 96 ? -11.625 1.141 4.062 1 97.25 96 PHE B CA 1
ATOM 2007 C C . PHE B 1 96 ? -13.023 1.539 4.531 1 97.25 96 PHE B C 1
ATOM 2009 O O . PHE B 1 96 ? -14.016 1.189 3.895 1 97.25 96 PHE B O 1
ATOM 2016 N N . GLU B 1 97 ? -12.992 2.205 5.625 1 97.38 97 GLU B N 1
ATOM 2017 C CA . GLU B 1 97 ? -14.258 2.51 6.27 1 97.38 97 GLU B CA 1
ATOM 2018 C C . GLU B 1 97 ? -14.18 3.816 7.059 1 97.38 97 GLU B C 1
ATOM 2020 O O . GLU B 1 97 ? -13.156 4.109 7.68 1 97.38 97 GLU B O 1
ATOM 2025 N N . GLY B 1 98 ? -15.312 4.492 7.059 1 97.25 98 GLY B N 1
ATOM 2026 C CA . GLY B 1 98 ? -15.461 5.664 7.906 1 97.25 98 GLY B CA 1
ATOM 2027 C C . GLY B 1 98 ? -14.836 6.914 7.309 1 97.25 98 GLY B C 1
ATOM 2028 O O . GLY B 1 98 ? -14.711 7.027 6.086 1 97.25 98 GLY B O 1
ATOM 2029 N N . GLU B 1 99 ? -14.734 7.867 8.164 1 97.06 99 GLU B N 1
ATOM 2030 C CA . GLU B 1 99 ? -14.141 9.148 7.777 1 97.06 99 GLU B CA 1
ATOM 2031 C C . GLU B 1 99 ? -13.148 9.633 8.828 1 97.06 99 GLU B C 1
ATOM 2033 O O . GLU B 1 99 ? -13.328 9.391 10.023 1 97.06 99 GLU B O 1
ATOM 2038 N N . LEU B 1 100 ? -12.117 10.305 8.352 1 98.19 100 LEU B N 1
ATOM 2039 C CA . LEU B 1 100 ? -11.094 10.906 9.195 1 98.19 100 LEU B CA 1
ATOM 2040 C C . LEU B 1 100 ? -10.797 12.336 8.758 1 98.19 100 LEU B C 1
ATOM 2042 O O . LEU B 1 100 ? -10.773 12.633 7.559 1 98.19 100 LEU B O 1
ATOM 2046 N N . GLU B 1 101 ? -10.57 13.148 9.734 1 98.75 101 GLU B N 1
ATOM 2047 C CA . GLU B 1 101 ? -10.023 14.469 9.453 1 98.75 101 GLU B CA 1
ATOM 2048 C C . GLU B 1 101 ? -8.5 14.469 9.539 1 98.75 101 GLU B C 1
ATOM 2050 O O . GLU B 1 101 ? -7.934 14.039 10.547 1 98.75 101 GLU B O 1
ATOM 2055 N N . MET B 1 102 ? -7.875 14.898 8.484 1 98.56 102 MET B N 1
ATOM 2056 C CA . MET B 1 102 ? -6.434 15.141 8.477 1 98.56 102 MET B CA 1
ATOM 2057 C C . MET B 1 102 ? -6.133 16.625 8.68 1 98.56 102 MET B C 1
ATOM 2059 O O . MET B 1 102 ? -6.621 17.469 7.922 1 98.56 102 MET B O 1
ATOM 2063 N N . VAL B 1 103 ? -5.332 16.891 9.664 1 98.25 103 VAL B N 1
ATOM 2064 C CA . VAL B 1 103 ? -4.887 18.25 9.922 1 98.25 103 VAL B CA 1
ATOM 2065 C C . VAL B 1 103 ? -3.396 18.375 9.602 1 98.25 103 VAL B C 1
ATOM 2067 O O . VAL B 1 103 ? -2.592 17.547 10.023 1 98.25 103 VAL B O 1
ATOM 2070 N N . LEU B 1 104 ? -3.09 19.422 8.836 1 98 104 LEU B N 1
ATOM 2071 C CA . LEU B 1 104 ? -1.693 19.672 8.484 1 98 104 LEU B CA 1
ATOM 2072 C C . LEU B 1 104 ? -1.158 20.906 9.195 1 98 104 LEU B C 1
ATOM 2074 O O . LEU B 1 104 ? -1.912 21.625 9.859 1 98 104 LEU B O 1
ATOM 2078 N N . ALA B 1 105 ? 0.129 21.078 9.102 1 95.94 105 ALA B N 1
ATOM 2079 C CA . ALA B 1 105 ? 0.83 22.109 9.859 1 95.94 105 ALA B CA 1
ATOM 2080 C C . ALA B 1 105 ? 0.402 23.516 9.406 1 95.94 105 ALA B C 1
ATOM 2082 O O . ALA B 1 105 ? 0.508 24.469 10.164 1 95.94 105 ALA B O 1
ATOM 2083 N N . ASP B 1 106 ? -0.026 23.641 8.211 1 96.06 106 ASP B N 1
ATOM 2084 C CA . ASP B 1 106 ? -0.459 24.953 7.73 1 96.06 106 ASP B CA 1
ATOM 2085 C C . ASP B 1 106 ? -1.872 25.281 8.211 1 96.06 106 ASP B C 1
ATOM 2087 O O . ASP B 1 106 ? -2.434 26.312 7.855 1 96.06 106 ASP B O 1
ATOM 2091 N N . GLY B 1 107 ? -2.453 24.375 8.93 1 95.31 107 GLY B N 1
ATOM 2092 C CA . GLY B 1 107 ? -3.781 24.578 9.484 1 95.31 107 GLY B CA 1
ATOM 2093 C C . GLY B 1 107 ? -4.887 23.984 8.625 1 95.31 107 GLY B C 1
ATOM 2094 O O . GLY B 1 107 ? -6.047 23.969 9.031 1 95.31 107 GLY B O 1
ATOM 2095 N N . SER B 1 108 ? -4.551 23.516 7.441 1 96.19 108 SER B N 1
ATOM 2096 C CA . SER B 1 108 ? -5.566 22.922 6.57 1 96.19 108 SER B CA 1
ATOM 2097 C C . SER B 1 108 ? -6.145 21.656 7.18 1 96.19 108 SER B C 1
ATOM 2099 O O . SER B 1 108 ? -5.422 20.875 7.801 1 96.19 108 SER B O 1
ATOM 2101 N N . LYS B 1 109 ? -7.434 21.547 6.988 1 97.88 109 LYS B N 1
ATOM 2102 C CA . LYS B 1 109 ? -8.188 20.375 7.402 1 97.88 109 LYS B CA 1
ATOM 2103 C C . LYS B 1 109 ? -8.867 19.703 6.207 1 97.88 109 LYS B C 1
ATOM 2105 O O . LYS B 1 109 ? -9.516 20.375 5.406 1 97.88 109 LYS B O 1
ATOM 2110 N N . THR B 1 110 ? -8.633 18.438 6.078 1 98.38 110 THR B N 1
ATOM 2111 C CA . THR B 1 110 ? -9.234 17.672 4.996 1 98.38 110 THR B CA 1
ATOM 2112 C C . THR B 1 110 ? -9.914 16.406 5.539 1 98.38 110 THR B C 1
ATOM 2114 O O . THR B 1 110 ? -9.297 15.633 6.27 1 98.38 110 THR B O 1
ATOM 2117 N N . VAL B 1 111 ? -11.172 16.234 5.211 1 98.62 111 VAL B N 1
ATOM 2118 C CA . VAL B 1 111 ? -11.867 15.008 5.598 1 98.62 111 VAL B CA 1
ATOM 2119 C C . VAL B 1 111 ? -11.727 13.961 4.496 1 98.62 111 VAL B C 1
ATOM 2121 O O . VAL B 1 111 ? -12.031 14.234 3.334 1 98.62 111 VAL B O 1
ATOM 2124 N N . VAL B 1 112 ? -11.234 12.82 4.879 1 98.25 112 VAL B N 1
ATOM 2125 C CA . VAL B 1 112 ? -11.133 11.695 3.949 1 98.25 112 VAL B CA 1
ATOM 2126 C C . VAL B 1 112 ? -12.125 10.609 4.344 1 98.25 112 VAL B C 1
ATOM 2128 O O . VAL B 1 112 ? -12.461 10.461 5.523 1 98.25 112 VAL B O 1
ATOM 2131 N N . ARG B 1 113 ? -12.586 9.891 3.307 1 97.88 113 ARG B N 1
ATOM 2132 C CA . ARG B 1 113 ? -13.641 8.898 3.49 1 97.88 113 ARG B CA 1
ATOM 2133 C C . ARG B 1 113 ? -13.281 7.586 2.799 1 97.88 113 ARG B C 1
ATOM 2135 O O . ARG B 1 113 ? -12.359 7.535 1.989 1 97.88 113 ARG B O 1
ATOM 2142 N N . ALA B 1 114 ? -14.141 6.547 3.166 1 97 114 ALA B N 1
ATOM 2143 C CA . ALA B 1 114 ? -13.93 5.23 2.568 1 97 114 ALA B CA 1
ATOM 2144 C C . ALA B 1 114 ? -13.75 5.336 1.056 1 97 114 ALA B C 1
ATOM 2146 O O . ALA B 1 114 ? -14.555 5.984 0.375 1 97 114 ALA B O 1
ATOM 2147 N N . GLY B 1 115 ? -12.641 4.773 0.567 1 97 115 GLY B N 1
ATOM 2148 C CA . GLY B 1 115 ? -12.352 4.812 -0.857 1 97 115 GLY B CA 1
ATOM 2149 C C . GLY B 1 115 ? -11.297 5.84 -1.223 1 97 115 GLY B C 1
ATOM 2150 O O . GLY B 1 115 ? -10.719 5.785 -2.311 1 97 115 GLY B O 1
ATOM 2151 N N . ASP B 1 116 ? -11.07 6.809 -0.345 1 98.38 116 ASP B N 1
ATOM 2152 C CA . ASP B 1 116 ? -10.031 7.801 -0.604 1 98.38 116 ASP B CA 1
ATOM 2153 C C . ASP B 1 116 ? -8.641 7.203 -0.396 1 98.38 116 ASP B C 1
ATOM 2155 O O . ASP B 1 116 ? -8.461 6.297 0.421 1 98.38 116 ASP B O 1
ATOM 2159 N N . ILE B 1 117 ? -7.668 7.676 -1.158 1 98.81 117 ILE B N 1
ATOM 2160 C CA . ILE B 1 117 ? -6.27 7.297 -0.996 1 98.81 117 ILE B CA 1
ATOM 2161 C C . ILE B 1 117 ? -5.43 8.539 -0.719 1 98.81 117 ILE B C 1
ATOM 2163 O O . ILE B 1 117 ? -5.531 9.539 -1.438 1 98.81 117 ILE B O 1
ATOM 2167 N N . ILE B 1 118 ? -4.66 8.461 0.334 1 98.81 118 ILE B N 1
ATOM 2168 C CA . ILE B 1 118 ? -3.791 9.562 0.752 1 98.81 118 ILE B CA 1
ATOM 2169 C C . ILE B 1 118 ? -2.34 9.219 0.423 1 98.81 118 ILE B C 1
ATOM 2171 O O . ILE B 1 118 ? -1.889 8.094 0.66 1 98.81 118 ILE B O 1
ATOM 2175 N N . VAL B 1 119 ? -1.689 10.094 -0.192 1 98.88 119 VAL B N 1
ATOM 2176 C CA . VAL B 1 119 ? -0.238 10.07 -0.339 1 98.88 119 VAL B CA 1
ATOM 2177 C C . VAL B 1 119 ? 0.395 11.094 0.595 1 98.88 119 VAL B C 1
ATOM 2179 O O . VAL B 1 119 ? 0.306 12.305 0.35 1 98.88 119 VAL B O 1
ATOM 2182 N N . GLN B 1 120 ? 1.001 10.617 1.611 1 98.62 120 GLN B N 1
ATOM 2183 C CA . GLN B 1 120 ? 1.566 11.492 2.635 1 98.62 120 GLN B CA 1
ATOM 2184 C C . GLN B 1 120 ? 3.088 11.547 2.531 1 98.62 120 GLN B C 1
ATOM 2186 O O . GLN B 1 120 ? 3.768 10.539 2.752 1 98.62 120 GLN B O 1
ATOM 2191 N N . GLN B 1 121 ? 3.684 12.734 2.215 1 98.25 121 GLN B N 1
ATOM 2192 C CA . GLN B 1 121 ? 5.113 12.898 1.975 1 98.25 121 GLN B CA 1
ATOM 2193 C C . GLN B 1 121 ? 5.812 13.469 3.203 1 98.25 121 GLN B C 1
ATOM 2195 O O . GLN B 1 121 ? 6.211 14.641 3.213 1 98.25 121 GLN B O 1
ATOM 2200 N N . ALA B 1 122 ? 5.93 12.625 4.184 1 97.44 122 ALA B N 1
ATOM 2201 C CA . ALA B 1 122 ? 6.641 12.977 5.406 1 97.44 122 ALA B CA 1
ATOM 2202 C C . ALA B 1 122 ? 6.133 14.297 5.973 1 97.44 122 ALA B C 1
ATOM 2204 O O . ALA B 1 122 ? 6.922 15.117 6.453 1 97.44 122 ALA B O 1
ATOM 2205 N N . THR B 1 123 ? 4.883 14.5 5.918 1 97.81 123 THR B N 1
ATOM 2206 C CA . THR B 1 123 ? 4.305 15.742 6.41 1 97.81 123 THR B CA 1
ATOM 2207 C C . THR B 1 123 ? 3.869 15.602 7.867 1 97.81 123 THR B C 1
ATOM 2209 O O . THR B 1 123 ? 3.477 14.516 8.297 1 97.81 123 THR B O 1
ATOM 2212 N N . LEU B 1 124 ? 4.023 16.719 8.57 1 96.94 124 LEU B N 1
ATOM 2213 C CA . LEU B 1 124 ? 3.408 16.781 9.891 1 96.94 124 LEU B CA 1
ATOM 2214 C C . LEU B 1 124 ? 1.888 16.75 9.781 1 96.94 124 LEU B C 1
ATOM 2216 O O . LEU B 1 124 ? 1.289 17.531 9.047 1 96.94 124 LEU B O 1
ATOM 2220 N N . HIS B 1 125 ? 1.297 15.797 10.492 1 97.69 125 HIS B N 1
ATOM 2221 C CA . HIS B 1 125 ? -0.139 15.594 10.32 1 97.69 125 HIS B CA 1
ATOM 2222 C C . HIS B 1 125 ? -0.769 15.031 11.594 1 97.69 125 HIS B C 1
ATOM 2224 O O . HIS B 1 125 ? -0.073 14.453 12.43 1 97.69 125 HIS B O 1
ATOM 2230 N N . GLN B 1 126 ? -1.982 15.305 11.711 1 97.19 126 GLN B N 1
ATOM 2231 C CA . GLN B 1 126 ? -2.848 14.758 12.75 1 97.19 126 GLN B CA 1
ATOM 2232 C C . GLN B 1 126 ? -4.109 14.148 12.148 1 97.19 126 GLN B C 1
ATOM 2234 O O . GLN B 1 126 ? -4.746 14.742 11.281 1 97.19 126 GLN B O 1
ATOM 2239 N N . TRP B 1 127 ? -4.438 12.906 12.617 1 97.38 127 TRP B N 1
ATOM 2240 C CA . TRP B 1 127 ? -5.676 12.242 12.227 1 97.38 127 TRP B CA 1
ATOM 2241 C C . TRP B 1 127 ? -6.711 12.312 13.344 1 97.38 127 TRP B C 1
ATOM 2243 O O . TRP B 1 127 ? -6.434 11.914 14.477 1 97.38 127 TRP B O 1
ATOM 2253 N N . ASN B 1 128 ? -7.852 12.766 13.008 1 97.88 128 ASN B N 1
ATOM 2254 C CA . ASN B 1 128 ? -8.961 12.812 13.961 1 97.88 128 ASN B CA 1
ATOM 2255 C C . ASN B 1 128 ? -10.18 12.07 13.43 1 97.88 128 ASN B C 1
ATOM 2257 O O . ASN B 1 128 ? -10.508 12.164 12.242 1 97.88 128 ASN B O 1
ATOM 2261 N N . ASN B 1 129 ? -10.812 11.297 14.289 1 98.19 129 ASN B N 1
ATOM 2262 C CA . ASN B 1 129 ? -12.148 10.773 14.023 1 98.19 129 ASN B CA 1
ATOM 2263 C C . ASN B 1 129 ? -13.211 11.539 14.805 1 98.19 129 ASN B C 1
ATOM 2265 O O . ASN B 1 129 ? -13.461 11.25 15.977 1 98.19 129 ASN B O 1
ATOM 2269 N N . LEU B 1 130 ? -13.898 12.383 14.086 1 97.94 130 LEU B N 1
ATOM 2270 C CA . LEU B 1 130 ? -14.859 13.273 14.734 1 97.94 130 LEU B CA 1
ATOM 2271 C C . LEU B 1 130 ? -16.266 12.688 14.672 1 97.94 130 LEU B C 1
ATOM 2273 O O . LEU B 1 130 ? -17.234 13.367 15.016 1 97.94 130 LEU B O 1
ATOM 2277 N N . THR B 1 131 ? -16.391 11.5 14.164 1 98.06 131 THR B N 1
ATOM 2278 C CA . THR B 1 131 ? -17.703 10.859 14.023 1 98.06 131 THR B CA 1
ATOM 2279 C C . THR B 1 131 ? -17.938 9.875 15.164 1 98.06 131 THR B C 1
ATOM 2281 O O . THR B 1 131 ? -17.047 9.609 15.961 1 98.06 131 THR B O 1
ATOM 2284 N N . ASP B 1 132 ? -19.172 9.328 15.219 1 98 132 ASP B N 1
ATOM 2285 C CA . ASP B 1 132 ? -19.547 8.375 16.266 1 98 132 ASP B CA 1
ATOM 2286 C C . ASP B 1 132 ? -19.359 6.934 15.781 1 98 132 ASP B C 1
ATOM 2288 O O . ASP B 1 132 ? -19.859 5.996 16.406 1 98 132 ASP B O 1
ATOM 2292 N N . LYS B 1 133 ? -18.703 6.746 14.688 1 97.5 133 LYS B N 1
ATOM 2293 C CA . LYS B 1 133 ? -18.375 5.434 14.133 1 97.5 133 LYS B CA 1
ATOM 2294 C C . LYS B 1 133 ? -16.875 5.262 13.953 1 97.5 133 LYS B C 1
ATOM 2296 O O . LYS B 1 133 ? -16.156 6.238 13.758 1 97.5 133 LYS B O 1
ATOM 2301 N N . PRO B 1 134 ? -16.391 4.059 14.031 1 97.25 134 PRO B N 1
ATOM 2302 C CA . PRO B 1 134 ? -14.961 3.859 13.805 1 97.25 134 PRO B CA 1
ATOM 2303 C C . PRO B 1 134 ? -14.57 4.043 12.344 1 97.25 134 PRO B C 1
ATOM 2305 O O . PRO B 1 134 ? -15.43 4.047 11.461 1 97.25 134 PRO B O 1
ATOM 2308 N N . ALA B 1 135 ? -13.305 4.281 12.141 1 97.56 135 ALA B N 1
ATOM 2309 C CA . ALA B 1 135 ? -12.711 4.32 10.805 1 97.56 135 ALA B CA 1
ATOM 2310 C C . ALA B 1 135 ? -11.555 3.324 10.695 1 97.56 135 ALA B C 1
ATOM 2312 O O . ALA B 1 135 ? -10.844 3.074 11.672 1 97.56 135 ALA B O 1
ATOM 2313 N N . ARG B 1 136 ? -11.422 2.688 9.508 1 97.94 136 ARG B N 1
ATOM 2314 C CA . ARG B 1 136 ? -10.305 1.778 9.242 1 97.94 136 ARG B CA 1
ATOM 2315 C C . ARG B 1 136 ? -9.492 2.25 8.047 1 97.94 136 ARG B C 1
ATOM 2317 O O . ARG B 1 136 ? -10.039 2.506 6.969 1 97.94 136 ARG B O 1
ATOM 2324 N N . VAL B 1 137 ? -8.156 2.33 8.266 1 97.94 137 VAL B N 1
ATOM 2325 C CA . VAL B 1 137 ? -7.234 2.742 7.207 1 97.94 137 VAL B CA 1
ATOM 2326 C C . VAL B 1 137 ? -6.102 1.729 7.086 1 97.94 137 V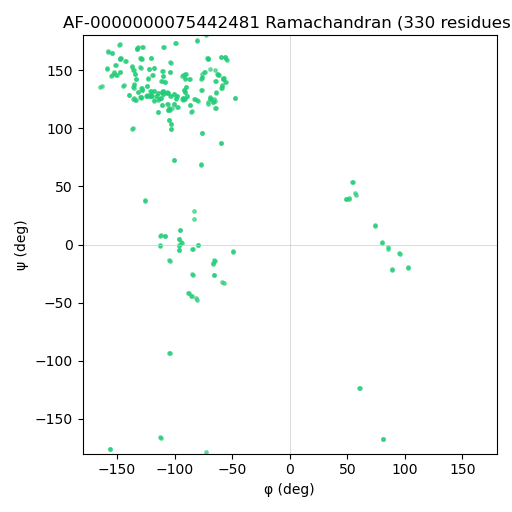AL B C 1
ATOM 2328 O O . VAL B 1 137 ? -5.566 1.263 8.094 1 97.94 137 VAL B O 1
ATOM 2331 N N . VAL B 1 138 ? -5.766 1.335 5.871 1 98.44 138 VAL B N 1
ATOM 2332 C CA . VAL B 1 138 ? -4.523 0.618 5.594 1 98.44 138 VAL B CA 1
ATOM 2333 C C . VAL B 1 138 ? -3.406 1.614 5.301 1 98.44 138 VAL B C 1
ATOM 2335 O O . VAL B 1 138 ? -3.566 2.508 4.465 1 98.44 138 VAL B O 1
ATOM 2338 N N . PHE B 1 139 ? -2.301 1.459 6.016 1 97.88 139 PHE B N 1
ATOM 2339 C CA . PHE B 1 139 ? -1.138 2.299 5.762 1 97.88 139 PHE B CA 1
ATOM 2340 C C . PHE B 1 139 ? 0.028 1.468 5.242 1 97.88 139 PHE B C 1
ATOM 2342 O O . PHE B 1 139 ? 0.345 0.415 5.801 1 97.88 139 PHE B O 1
ATOM 2349 N N . VAL B 1 140 ? 0.614 1.917 4.164 1 98.75 140 VAL B N 1
ATOM 2350 C CA . VAL B 1 140 ? 1.901 1.416 3.693 1 98.75 140 VAL B CA 1
ATOM 2351 C C . VAL B 1 140 ? 2.969 2.492 3.869 1 98.75 140 VAL B C 1
ATOM 2353 O O . VAL B 1 140 ? 2.863 3.582 3.301 1 98.75 140 VAL B O 1
ATOM 2356 N N . LEU B 1 141 ? 3.986 2.17 4.641 1 98 141 LEU B N 1
ATOM 2357 C CA . LEU B 1 141 ? 5.02 3.15 4.949 1 98 141 LEU B CA 1
ATOM 2358 C C . LEU B 1 141 ? 6.348 2.764 4.305 1 98 141 LEU B C 1
ATOM 2360 O O . LEU B 1 141 ? 6.816 1.634 4.465 1 98 141 LEU B O 1
ATOM 2364 N N . LEU B 1 142 ? 6.891 3.691 3.557 1 98.06 142 LEU B N 1
ATOM 2365 C CA . LEU B 1 142 ? 8.188 3.572 2.906 1 98.06 142 LEU B CA 1
ATOM 2366 C C . LEU B 1 142 ? 9.148 4.652 3.398 1 98.06 142 LEU B C 1
ATOM 2368 O O . LEU B 1 142 ? 8.742 5.797 3.609 1 98.06 142 LEU B O 1
ATOM 2372 N N . PRO B 1 143 ? 10.43 4.289 3.48 1 96.75 143 PRO B N 1
ATOM 2373 C CA . PRO B 1 143 ? 11.367 5.344 3.863 1 96.75 143 PRO B CA 1
ATOM 2374 C C . PRO B 1 143 ? 11.422 6.484 2.848 1 96.75 143 PRO B C 1
ATOM 2376 O O . PRO B 1 143 ? 11.32 6.246 1.642 1 96.75 143 PRO B O 1
ATOM 2379 N N . SER B 1 144 ? 11.633 7.645 3.414 1 97.38 144 SER B N 1
ATOM 2380 C CA . SER B 1 144 ? 11.773 8.805 2.537 1 97.38 144 SE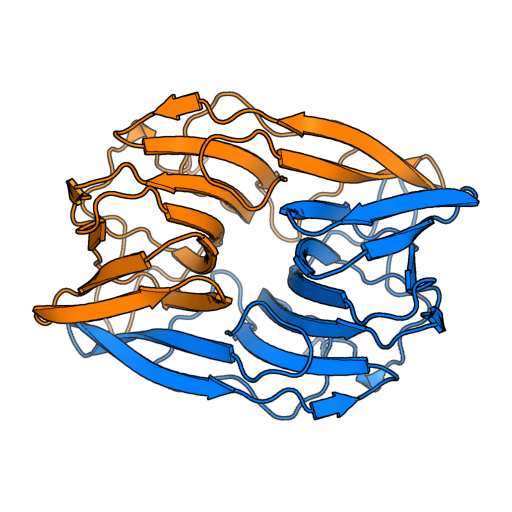R B CA 1
ATOM 2381 C C . SER B 1 144 ? 13.055 9.578 2.844 1 97.38 144 SER B C 1
ATOM 2383 O O . SER B 1 144 ? 13.742 9.281 3.818 1 97.38 144 SER B O 1
ATOM 2385 N N . GLU B 1 145 ? 13.305 10.5 1.911 1 96.75 145 GLU B N 1
ATOM 2386 C CA . GLU B 1 145 ? 14.297 11.508 2.238 1 96.75 145 GLU B CA 1
ATOM 2387 C C . GLU B 1 145 ? 13.953 12.227 3.543 1 96.75 145 GLU B C 1
ATOM 2389 O O . GLU B 1 145 ? 12.789 12.266 3.941 1 96.75 145 GLU B O 1
ATOM 2394 N N . ARG B 1 146 ? 15.055 12.812 4.098 1 95.81 146 ARG B N 1
ATOM 2395 C CA . ARG B 1 146 ? 14.875 13.422 5.41 1 95.81 146 ARG B CA 1
ATOM 2396 C C . ARG B 1 146 ? 15.031 14.938 5.332 1 95.81 146 ARG B C 1
ATOM 2398 O O . ARG B 1 146 ? 15.008 15.625 6.355 1 95.81 146 ARG B O 1
ATOM 2405 N N . THR B 1 147 ? 15.305 15.414 4.125 1 95.38 147 THR B N 1
ATOM 2406 C CA . THR B 1 147 ? 15.383 16.844 3.859 1 95.38 147 THR B CA 1
ATOM 2407 C C . THR B 1 147 ? 14.648 17.188 2.566 1 95.38 147 THR B C 1
ATOM 2409 O O . THR B 1 147 ? 14.742 16.469 1.578 1 95.38 147 THR B O 1
ATOM 2412 N N . VAL B 1 148 ? 13.93 18.297 2.658 1 92.81 148 VAL B N 1
ATOM 2413 C CA . VAL B 1 148 ? 13.281 18.828 1.462 1 92.81 148 VAL B CA 1
ATOM 2414 C C . VAL B 1 148 ? 13.523 20.328 1.372 1 92.81 148 VAL B C 1
ATOM 2416 O O . VAL B 1 148 ? 13.219 21.078 2.309 1 92.81 148 VAL B O 1
ATOM 2419 N N . ASN B 1 149 ? 14.062 20.734 0.298 1 89.88 149 ASN B N 1
ATOM 2420 C CA . ASN B 1 149 ? 14.375 22.141 0.096 1 89.88 149 ASN B CA 1
ATOM 2421 C C . ASN B 1 149 ? 15.117 22.719 1.296 1 89.88 149 ASN B C 1
ATOM 2423 O O . ASN B 1 149 ? 14.766 23.797 1.782 1 89.88 149 ASN B O 1
ATOM 2427 N N . GLY B 1 150 ? 15.961 21.969 1.828 1 90.38 150 GLY B N 1
ATOM 2428 C CA . GLY B 1 150 ? 16.828 22.422 2.902 1 90.38 150 GLY B CA 1
ATOM 2429 C C . GLY B 1 150 ? 16.188 22.312 4.273 1 90.38 150 GLY B C 1
ATOM 2430 O O . GLY B 1 150 ? 16.812 22.641 5.285 1 90.38 150 GLY B O 1
ATOM 2431 N N . VAL B 1 151 ? 15.008 21.891 4.258 1 91.44 151 VAL B N 1
ATOM 2432 C CA . VAL B 1 151 ? 14.289 21.766 5.523 1 91.44 151 VAL B CA 1
ATOM 2433 C C . VAL B 1 151 ? 14.352 20.312 6.016 1 91.44 151 VAL B C 1
ATOM 2435 O O . VAL B 1 151 ? 14.07 19.391 5.258 1 91.44 151 VAL B O 1
ATOM 2438 N N . ASN B 1 152 ? 14.789 20.172 7.305 1 94.88 152 ASN B N 1
ATOM 2439 C CA . ASN B 1 152 ? 14.766 18.859 7.926 1 94.88 152 ASN B CA 1
ATOM 2440 C C . ASN B 1 152 ? 13.344 18.375 8.18 1 94.88 152 ASN B C 1
ATOM 2442 O O . ASN B 1 152 ? 12.547 19.078 8.797 1 94.88 152 ASN B O 1
ATOM 2446 N N . VAL B 1 153 ? 13.047 17.188 7.664 1 95.44 153 VAL B N 1
ATOM 2447 C CA . VAL B 1 153 ? 11.703 16.641 7.836 1 95.44 153 VAL B CA 1
ATOM 2448 C C . VAL B 1 153 ? 11.781 15.25 8.461 1 95.44 153 VAL B C 1
ATOM 2450 O O . VAL B 1 153 ? 11.016 14.359 8.102 1 95.44 153 VAL B O 1
ATOM 2453 N N . SER B 1 154 ? 12.695 15.062 9.375 1 93.12 154 SER B N 1
ATOM 2454 C CA . SER B 1 154 ? 12.812 13.82 10.133 1 93.12 154 SER B CA 1
ATOM 2455 C C . SER B 1 154 ? 11.68 13.688 11.148 1 93.12 154 SER B C 1
ATOM 2457 O O . SER B 1 154 ? 10.812 14.555 11.242 1 93.12 154 SER B O 1
ATOM 2459 N N . GLU B 1 155 ? 11.711 12.578 11.883 1 94.06 155 GLU B N 1
ATOM 2460 C CA . GLU B 1 155 ? 10.617 12.211 12.773 1 94.06 155 GLU B CA 1
ATOM 2461 C C . GLU B 1 155 ? 10.359 13.289 13.812 1 94.06 155 GLU B C 1
ATOM 2463 O O . GLU B 1 155 ? 11.297 13.859 14.375 1 94.06 155 GLU B O 1
ATOM 2468 N N . THR B 1 156 ? 9.195 13.586 14 1 93.5 156 THR B N 1
ATOM 2469 C CA . THR B 1 156 ? 8.703 14.477 15.047 1 93.5 156 THR B CA 1
ATOM 2470 C C . THR B 1 156 ? 7.457 13.898 15.703 1 93.5 156 THR B C 1
ATOM 2472 O O . THR B 1 156 ? 6.574 13.367 15.023 1 93.5 156 THR B O 1
ATOM 2475 N N . GLY B 1 157 ? 7.363 13.93 17.047 1 92.44 157 GLY B N 1
ATOM 2476 C CA . GLY B 1 157 ? 6.18 13.5 17.781 1 92.44 157 GLY B CA 1
ATOM 2477 C C . GLY B 1 157 ? 6.023 11.992 17.812 1 92.44 157 GLY B C 1
ATOM 2478 O O . GLY B 1 157 ? 4.918 11.484 18.016 1 92.44 157 GLY B O 1
ATOM 2479 N N . VAL B 1 158 ? 7.012 11.25 17.516 1 89.44 158 VAL B N 1
ATOM 2480 C CA . VAL B 1 158 ? 7 9.789 17.562 1 89.44 158 VAL B CA 1
ATOM 2481 C C . VAL B 1 158 ? 7.957 9.305 18.656 1 89.44 158 VAL B C 1
ATOM 2483 O O . VAL B 1 158 ? 9.133 9.664 18.656 1 89.44 158 VAL B O 1
ATOM 2486 N N . PRO B 1 159 ? 7.406 8.5 19.562 1 86.44 159 PRO B N 1
ATOM 2487 C CA . PRO B 1 159 ? 8.328 7.953 20.562 1 86.44 159 PRO B CA 1
ATOM 2488 C C . PRO B 1 159 ? 9.469 7.156 19.938 1 86.44 159 PRO B C 1
ATOM 2490 O O . PRO B 1 159 ? 9.25 6.426 18.953 1 86.44 159 PRO B O 1
ATOM 2493 N N . GLU B 1 160 ? 10.602 7.293 20.516 1 85 160 GLU B N 1
ATOM 2494 C CA . GLU B 1 160 ? 11.828 6.715 19.969 1 85 160 GLU B CA 1
ATOM 2495 C C . GLU B 1 160 ? 11.703 5.203 19.828 1 85 160 GLU B C 1
ATOM 2497 O O . GLU B 1 160 ? 12.25 4.617 18.891 1 85 160 GLU B O 1
ATOM 2502 N N . LYS B 1 161 ? 11.008 4.574 20.656 1 84.12 161 LYS B N 1
ATOM 2503 C CA . LYS B 1 161 ? 10.906 3.117 20.656 1 84.12 161 LYS B CA 1
ATOM 2504 C C . LYS B 1 161 ? 10.195 2.615 19.406 1 84.12 161 LYS B C 1
ATOM 2506 O O . LYS B 1 161 ? 10.289 1.435 19.062 1 84.12 161 LYS B O 1
ATOM 2511 N N . TYR B 1 162 ? 9.469 3.514 18.656 1 85.31 162 TYR B N 1
ATOM 2512 C CA . TYR B 1 162 ? 8.719 3.119 17.469 1 85.31 162 TYR B CA 1
ATOM 2513 C C . TYR B 1 162 ? 9.531 3.365 16.203 1 85.31 162 TYR B C 1
ATOM 2515 O O . TYR B 1 162 ? 9.109 2.988 15.109 1 85.31 162 TYR B O 1
ATOM 2523 N N . LEU B 1 163 ? 10.711 3.979 16.359 1 84.19 163 LEU B N 1
ATOM 2524 C CA . LEU B 1 163 ? 11.547 4.297 15.203 1 84.19 163 LEU B CA 1
ATOM 2525 C C . LEU B 1 163 ? 12.438 3.113 14.836 1 84.19 163 LEU B C 1
ATOM 2527 O O . LEU B 1 163 ? 12.852 2.344 15.703 1 84.19 163 LEU B O 1
ATOM 2531 N N . PRO B 1 164 ? 12.633 2.91 13.461 1 80.06 164 PRO B N 1
ATOM 2532 C CA . PRO B 1 164 ? 13.531 1.825 13.078 1 80.06 164 PRO B CA 1
ATOM 2533 C C . PRO B 1 164 ? 14.922 1.964 13.711 1 80.06 164 PRO B C 1
ATOM 2535 O O . PRO B 1 164 ? 15.414 3.08 13.875 1 80.06 164 PRO B O 1
ATOM 2538 N N . LYS B 1 165 ? 15.414 0.742 14.125 1 68.5 165 LYS B N 1
ATOM 2539 C CA . LYS B 1 165 ? 16.766 0.733 14.672 1 68.5 165 LYS B CA 1
ATOM 2540 C C . LYS B 1 165 ? 17.812 0.839 13.562 1 68.5 165 LYS B C 1
ATOM 2542 O O . LYS B 1 165 ? 17.75 0.102 12.578 1 68.5 165 LYS B O 1
ATOM 2547 N N . ILE B 1 166 ? 18.312 2.018 13.266 1 58.47 166 ILE B N 1
ATOM 2548 C CA . ILE B 1 166 ? 19.375 2.172 12.289 1 58.47 166 ILE B CA 1
ATOM 2549 C C . ILE B 1 166 ? 20.594 1.371 12.734 1 58.47 166 ILE B C 1
ATOM 2551 O O . ILE B 1 166 ? 21.094 1.555 13.844 1 58.47 166 ILE B O 1
ATOM 2555 N N . SER B 1 167 ? 20.547 0.046 12.305 1 44.06 167 SER B N 1
ATOM 2556 C CA . SER B 1 167 ? 21.812 -0.596 12.625 1 44.06 167 SER B CA 1
ATOM 2557 C C . SER B 1 167 ? 22.984 0.129 11.969 1 44.06 167 SER B C 1
ATOM 2559 O O . SER B 1 167 ? 22.828 0.719 10.898 1 44.06 167 SER B O 1
#

Secondary structure (DSSP, 8-state):
-TTSTTS-EEEEEEEEETTEEEEEEEEEE--EEETTEEEEEEEEE-SSSBP--SS----S---S--SSEEEEEEEEPTTEE---BB-SEEEEEEEEESEEEEEETTS-EEEEETT-EEEEES--EEEEE-SSS-EEEEEEEEEB-SEETTEE---BS--GGGS----/-TTSTTS-EEEEEEEEETTEEEEEEEEEE--EEETTEEEEEEEEE-SSSBPP-SS----S---S--SSEEEEEEEEPTTEE---BB-SEEEEEEEEESEEEEEETTS-EEEEETT-EEEEES--EEEEE-SSS-EEEEEEEEEB-SEETTEE---BS--GGGS----

pLDDT: mean 93.43, std 8.06, range [44.06, 98.88]

Nearest PDB structures (foldseek):
  3es1-assembly1_A-2  TM=8.707E-01  e=2.052E-13  Novosphingobium aromaticivorans DSM 12444
  5cu1-assembly1_A  TM=8.177E-01  e=1.437E-06  Ruegeria pomeroyi DSS-3
  4b29-assembly1_A  TM=8.205E-01  e=4.314E-06  Roseovarius nubinhibens ISM
  2f4p-assembly2_C  TM=6.627E-01  e=1.869E-05  Thermotoga maritima MSB8
  8oz8-assembly1_A  TM=5.749E-01  e=1.367E-04  Granulicella tundricola

InterPro domains:
  IPR011051 RmlC-like cupin domain superfamily [SSF51182] (60-145)
  IPR013096 Cupin 2, conserved barrel [PF07883] (73-140)
  IPR014710 RmlC-like jelly roll fold [G3DSA:2.60.120.10] (36-158)
  IPR047142 Oryzines biosynthesis cluster protein J/Cupin-domain-containing oxidoreductase virC-like [PTHR36156] (7-152)

Foldseek 3Di:
DCLFPPDWDWAWDWADDDPDIDTLDIDTDGFDDDDQKTKDWRAAAADVVGDGDSDGPDDPQQAPAHQYKTKMKIKHAAFDKFDWKFAQWWKKKAWSADKKWKAFPVGDIDIDGHGDIDTDRRGGIMIGHHHNGMIMIMMMIHHHDQDDPRDGSHIDPDDPSRHYDPD/DCLFPPDWDWAWDWADDDPDIDTLDIDTDGFDDDDQKTKDWRAAAADVVGDGDSDGPDDPQQAPAHQYKTKMKIKHAAFDKFDWKFAQWWKKKAWSADKKWKAFPVGDIDIDGHGDIDTDRRTGIMIGHHHNGMTMIMMMIHHHDQDDPRDGSHIDPDDPSRHYDPD

Sequence (334 aa):
MGLNAGSPLRRVVTHHKGQNSAILSDEELKLTSGFGSNAVTIWRNDKYPAELVDKDPVGTDPVIYTPGSLIRVVDFPPNSSGHNHRTASLDYGIVFEGELEMVLADGSKTVVRAGDIIVQQATLHQWNNLTDKPARVVFVLLPSERTVNGVNVSETGVPEKYLPKISMGLNAGSPLRRVVTHHKGQNSAILSDEELKLTSGFGSNAVTIWRNDKYPAELVDKDPVGTDPVIYTPGSLIRVVDFPPNSSGHNHRTASLDYGIVFEGELEMVLADGSKTVVRAGDIIVQQATLHQWNNLTDKPARVVFVLLPSERTVNGVNVSETGVPEKYLPKIS

Organism: Fusarium oxysporum f. sp. cubense (strain race 4) (NCBI:txid2502994)

Radius of gyration: 18.61 Å; Cα contacts (8 Å, |Δi|>4): 981; chains: 2; bounding box: 42×51×44 Å

Solvent-accessible surface area (backbone atoms only — not comparable to full-atom values): 16812 Å² total; per-residue (Å²): 100,33,39,41,55,92,47,49,28,40,41,38,30,38,15,63,59,81,96,28,17,37,77,70,47,76,45,79,43,67,63,40,84,51,93,90,25,30,33,36,77,76,45,52,33,71,32,75,54,23,73,74,61,88,61,85,69,64,70,85,70,67,48,72,38,33,74,22,33,26,34,31,42,36,30,42,48,46,65,38,74,53,68,64,27,19,48,36,23,37,32,42,36,39,28,55,23,43,51,36,36,38,36,30,65,68,67,52,75,45,78,43,38,38,26,27,35,35,42,38,43,31,36,42,34,25,50,26,22,84,43,91,53,48,21,16,34,38,36,37,27,27,36,27,48,46,61,48,96,85,37,79,34,50,68,36,76,61,65,70,81,29,48,58,80,81,124,102,31,38,40,56,92,46,49,28,38,40,38,30,37,15,64,58,79,95,28,17,38,77,68,46,76,46,78,43,66,63,39,84,51,93,90,24,30,33,34,78,77,45,51,34,71,32,77,55,24,74,74,58,87,60,83,67,63,71,85,72,67,50,72,38,33,73,22,31,26,33,32,41,38,30,42,49,44,66,37,74,54,67,64,27,21,49,36,24,39,31,41,37,39,27,56,24,43,52,37,36,39,35,32,64,67,67,50,74,46,79,46,38,38,25,27,36,34,40,38,41,31,35,44,34,25,53,26,21,85,41,90,55,49,19,17,34,37,38,38,26,28,34,26,49,46,60,49,96,86,37,80,33,50,68,36,76,62,65,70,82,30,48,58,80,82,123